Protein AF-S4R9D0-F1 (afdb_monomer_lite)

Foldseek 3Di:
DDDDDDDDDPDPPPPPPPPDDDDDPPLPFQDVVQLVVLLVVLLVVLVVVLVVLVVVLVVLVVVLVPDDDPDCPVVNVVSVVVNVVSVVVSVVSVVLNVVSVVLVVVLVVLVVLLVVLVVLLVVLVVDDDDPVSVVSNVVSVVSNSVSRVVNVVSSVVSLCSQDKDKAFAPDDDDDDDQAAADKDWKWKDWAPDIDIKIWGQHHVSDIDIPDGIDIGRDGPPTDIDMDD

pLDDT: mean 85.35, std 19.82, range [27.84, 98.38]

InterPro domains:
  IPR026136 RIPOR family member 3 [PTHR15829] (6-228)
  IPR031780 FAM65, N-terminal [PF15903] (6-228)

Radius of gyra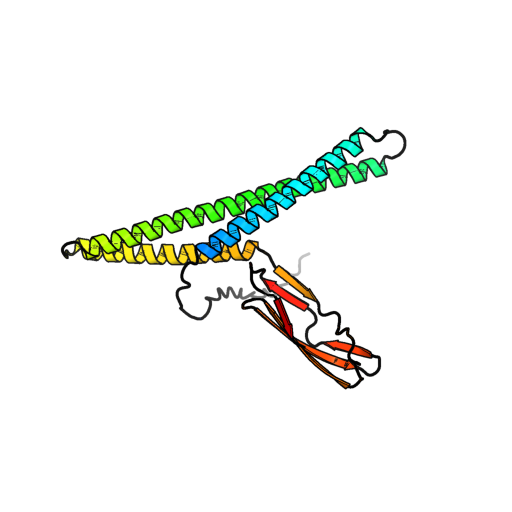tion: 28.64 Å; chains: 1; bounding box: 69×68×85 Å

Secondary structure (DSSP, 8-state):
--------------------PPS----PPP-HHHHHHHHHHHHHHHHHHHHHHHHHHHHHHHHHHHS-TTS-HHHHHHHHHHHHHHHHHHHHHHHHHHHHHHHHHHHHHHHHHHHHHHHHHHHHHHS---HHHHHHHHHHHHHHHHHHHHHHHHHHHHHHTT-EEEEE-----SSSPP-TT-EEEEEEEETTEEEEEEEEE-TTS-EEES--EEEEE--SSPPEEEE-

Sequence (228 aa):
TPVQARRSPTRSVKGSSASGKPPGGALRTPRPQQAEHIYVSLRRGLGQLLKAHHDELESLVAQQKGTKRDSRMAFFYELDKQLRATQRYLRHLEFHISKIEELYESYCIQGRLRDGARKMMAAYQASRSSRLARAALLAVAREHRDYTESLCMLENELEKLLGEFHIQMKGLAGFARLCPGDQYEVVVRYGRQRWKMRGRIDSADEQRWDSTEAVLSALLAEPLYVRV

Structure (mmCIF, N/CA/C/O backbone):
data_AF-S4R9D0-F1
#
_entry.id   AF-S4R9D0-F1
#
loop_
_atom_site.group_PDB
_atom_site.id
_atom_site.type_symbol
_atom_site.label_atom_id
_atom_site.label_alt_id
_atom_site.label_comp_id
_atom_site.label_asym_id
_atom_site.label_entity_id
_atom_site.label_seq_id
_atom_site.pdbx_PDB_ins_code
_atom_site.Cartn_x
_atom_site.Cartn_y
_atom_site.Cartn_z
_atom_site.occupancy
_atom_site.B_iso_or_equiv
_atom_site.auth_seq_id
_atom_site.auth_comp_id
_atom_site.auth_asym_id
_atom_site.auth_atom_id
_atom_site.pdbx_PDB_model_num
ATOM 1 N N . THR A 1 1 ? 22.016 -51.225 35.625 1.00 31.78 1 THR A N 1
ATOM 2 C CA . THR A 1 1 ? 22.833 -50.498 34.626 1.00 31.78 1 THR A CA 1
ATOM 3 C C . THR A 1 1 ? 23.207 -51.460 33.513 1.00 31.78 1 THR A C 1
ATOM 5 O O . THR A 1 1 ? 23.587 -52.568 33.864 1.00 31.78 1 THR A O 1
ATOM 8 N N . PRO A 1 2 ? 23.166 -51.103 32.214 1.00 39.84 2 PRO A N 1
ATOM 9 C CA . PRO A 1 2 ? 22.511 -49.968 31.545 1.00 39.84 2 PRO A CA 1
ATOM 10 C C . PRO A 1 2 ? 21.573 -50.423 30.379 1.00 39.84 2 PRO A C 1
ATOM 12 O O . PRO A 1 2 ? 21.735 -51.494 29.814 1.00 39.84 2 PRO A O 1
ATOM 15 N N . VAL A 1 3 ? 20.416 -49.781 30.183 1.00 32.19 3 VAL A N 1
ATOM 16 C CA . VAL A 1 3 ? 20.103 -48.664 29.251 1.00 32.19 3 VAL A CA 1
ATOM 17 C C . VAL A 1 3 ? 19.430 -49.133 27.953 1.00 32.19 3 VAL A C 1
ATOM 19 O O . VAL A 1 3 ? 20.022 -49.752 27.076 1.00 32.19 3 VAL A O 1
ATOM 22 N N . GLN A 1 4 ? 18.154 -48.756 27.857 1.00 33.72 4 GLN A N 1
ATOM 23 C CA . GLN A 1 4 ? 17.328 -48.729 26.657 1.00 33.72 4 GLN A CA 1
ATOM 24 C C . GLN A 1 4 ? 17.952 -47.830 25.578 1.00 33.72 4 GLN A C 1
ATOM 26 O O . GLN A 1 4 ? 18.248 -46.667 25.840 1.00 33.72 4 GLN A O 1
ATOM 31 N N . ALA A 1 5 ? 18.027 -48.317 24.338 1.00 33.75 5 ALA A N 1
ATOM 32 C CA . ALA A 1 5 ? 18.175 -47.473 23.155 1.00 33.75 5 ALA A CA 1
ATOM 33 C C . ALA A 1 5 ? 16.853 -47.475 22.376 1.00 33.75 5 ALA A C 1
ATOM 35 O O . ALA A 1 5 ? 16.586 -48.318 21.522 1.00 33.75 5 ALA A O 1
ATOM 36 N N . ARG A 1 6 ? 15.993 -46.520 22.727 1.00 31.25 6 ARG A N 1
ATOM 37 C CA . ARG A 1 6 ? 14.722 -46.225 22.066 1.00 31.25 6 ARG A CA 1
ATOM 38 C C . ARG A 1 6 ? 15.032 -45.568 20.713 1.00 31.25 6 ARG A C 1
ATOM 40 O O . ARG A 1 6 ? 15.357 -44.387 20.668 1.00 31.25 6 ARG A O 1
ATOM 47 N N . ARG A 1 7 ? 14.976 -46.321 19.609 1.00 34.16 7 ARG A N 1
ATOM 48 C CA . ARG A 1 7 ? 15.043 -45.752 18.250 1.00 34.16 7 ARG A CA 1
ATOM 49 C C . ARG A 1 7 ? 13.678 -45.167 17.887 1.00 34.16 7 ARG A C 1
ATOM 51 O O . ARG A 1 7 ? 12.736 -45.894 17.594 1.00 34.16 7 ARG A O 1
ATOM 58 N N . SER A 1 8 ? 13.575 -43.847 17.951 1.00 33.38 8 SER A N 1
ATOM 59 C CA . SER A 1 8 ? 12.476 -43.059 17.395 1.00 3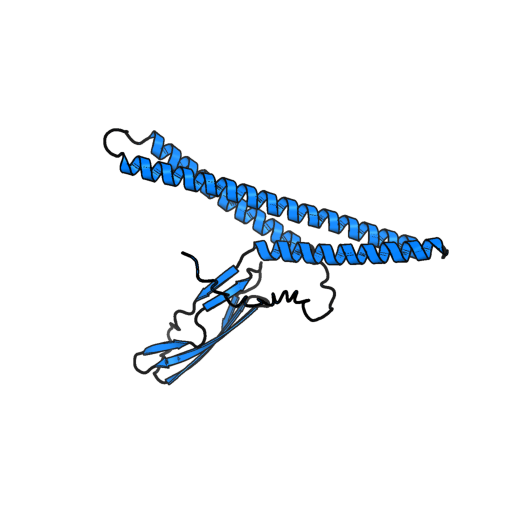3.38 8 SER A CA 1
ATOM 60 C C . SER A 1 8 ? 12.504 -43.116 15.858 1.00 33.38 8 SER A C 1
ATOM 62 O O . SER A 1 8 ? 13.581 -42.997 15.271 1.00 33.38 8 SER A O 1
ATOM 64 N N . PRO A 1 9 ? 11.353 -43.265 15.177 1.00 34.03 9 PRO A N 1
ATOM 65 C CA . PRO A 1 9 ? 11.296 -43.150 13.728 1.00 34.03 9 PRO A CA 1
ATOM 66 C C . PRO A 1 9 ? 11.384 -41.669 13.343 1.00 34.03 9 PRO A C 1
ATOM 68 O O . PRO A 1 9 ? 10.500 -40.866 13.648 1.00 34.03 9 PRO A O 1
ATOM 71 N N . THR A 1 10 ? 12.471 -41.294 12.677 1.00 33.78 10 THR A N 1
ATOM 72 C CA . THR A 1 10 ? 12.635 -39.996 12.024 1.00 33.78 10 THR A CA 1
ATOM 73 C C . THR A 1 10 ? 11.626 -39.878 10.884 1.00 33.78 10 THR A C 1
ATOM 75 O O . THR A 1 10 ? 11.794 -40.419 9.795 1.00 33.78 10 THR A O 1
ATOM 78 N N . ARG A 1 11 ? 10.538 -39.160 11.161 1.00 32.50 11 ARG A N 1
ATOM 79 C CA . ARG A 1 11 ? 9.552 -38.699 10.184 1.00 32.50 11 ARG A CA 1
ATOM 80 C C . ARG A 1 11 ? 10.254 -37.763 9.198 1.00 32.50 11 ARG A C 1
ATOM 82 O O . ARG A 1 11 ? 10.594 -36.634 9.541 1.00 32.50 11 ARG A O 1
ATOM 89 N N . SER A 1 12 ? 10.483 -38.242 7.979 1.00 30.67 12 SER A N 1
ATOM 90 C CA . SER A 1 12 ? 10.948 -37.437 6.854 1.00 30.67 12 SER A CA 1
ATOM 91 C C . SER A 1 12 ? 9.878 -36.401 6.502 1.00 30.67 12 SER A C 1
ATOM 93 O O . SER A 1 12 ? 8.900 -36.669 5.807 1.00 30.67 12 SER A O 1
ATOM 95 N N . VAL A 1 13 ? 10.044 -35.189 7.027 1.00 32.94 13 VAL A N 1
ATOM 96 C CA . VAL A 1 13 ? 9.279 -34.018 6.600 1.00 32.94 13 VAL A CA 1
ATOM 97 C C . VAL A 1 13 ? 9.792 -33.648 5.211 1.00 32.94 13 VAL A C 1
ATOM 99 O O . VAL A 1 13 ? 10.812 -32.979 5.068 1.00 32.94 13 VAL A O 1
ATOM 102 N N . LYS A 1 14 ? 9.110 -34.129 4.166 1.00 32.84 14 LYS A N 1
ATOM 103 C CA . LYS A 1 14 ? 9.252 -33.569 2.820 1.00 32.84 14 LYS A CA 1
ATOM 104 C C . LYS A 1 14 ? 8.755 -32.126 2.883 1.00 32.84 14 LYS A C 1
ATOM 106 O O . LYS A 1 14 ? 7.552 -31.883 2.895 1.00 32.84 14 LYS A O 1
ATOM 111 N N . GLY A 1 15 ? 9.695 -31.189 2.970 1.00 27.84 15 GLY A N 1
ATOM 112 C CA . GLY A 1 15 ? 9.443 -29.773 2.765 1.00 27.84 15 GLY A CA 1
ATOM 113 C C . GLY A 1 15 ? 8.951 -29.564 1.340 1.00 27.84 15 GLY A C 1
ATOM 114 O O . GLY A 1 15 ? 9.719 -29.644 0.387 1.00 27.84 15 GLY A O 1
ATOM 115 N N . SER A 1 16 ? 7.654 -29.338 1.189 1.00 29.27 16 SER A N 1
ATOM 116 C CA . SER A 1 16 ? 7.057 -28.850 -0.044 1.00 29.27 16 SER A CA 1
ATOM 117 C C . SER A 1 16 ? 7.337 -27.352 -0.158 1.00 29.27 16 SER A C 1
ATOM 119 O O . SER A 1 16 ? 6.494 -26.520 0.168 1.00 29.27 16 SER A O 1
ATOM 121 N N . SER A 1 17 ? 8.542 -27.006 -0.611 1.00 33.50 17 SER A N 1
ATOM 122 C CA . SER A 1 17 ? 8.850 -25.695 -1.181 1.00 33.50 17 SER A CA 1
ATOM 123 C C . SER A 1 17 ? 8.196 -25.590 -2.561 1.00 33.50 17 SER A C 1
ATOM 125 O O . SER A 1 17 ? 8.838 -25.711 -3.600 1.00 33.50 17 SER A O 1
ATOM 127 N N . ALA A 1 18 ? 6.880 -25.387 -2.578 1.00 30.47 18 ALA A N 1
ATOM 128 C CA . ALA A 1 18 ? 6.176 -24.988 -3.785 1.00 30.47 18 ALA A CA 1
ATOM 129 C C . ALA A 1 18 ? 6.311 -23.467 -3.938 1.00 30.47 18 ALA A C 1
ATOM 131 O O . ALA A 1 18 ? 5.441 -22.698 -3.535 1.00 30.47 18 ALA A O 1
ATOM 132 N N . SER A 1 19 ? 7.428 -23.029 -4.520 1.00 37.75 19 SER A N 1
ATOM 133 C CA . SER A 1 19 ? 7.527 -21.729 -5.178 1.00 37.75 19 SER A CA 1
ATOM 134 C C . SER A 1 19 ? 6.591 -21.741 -6.390 1.00 37.75 19 SER A C 1
ATOM 136 O O . SER A 1 19 ? 6.972 -22.048 -7.519 1.00 37.75 19 SER A O 1
ATOM 138 N N . GLY A 1 20 ? 5.314 -21.465 -6.130 1.00 30.78 20 GLY A N 1
ATOM 139 C CA . GLY A 1 20 ? 4.298 -21.303 -7.156 1.00 30.78 20 GLY A CA 1
ATOM 140 C C . GLY A 1 20 ? 4.618 -20.084 -8.011 1.00 30.78 20 GLY A C 1
ATOM 141 O O . GLY A 1 20 ? 4.286 -18.959 -7.649 1.00 30.78 20 GLY A O 1
ATOM 142 N N . LYS A 1 21 ? 5.257 -20.310 -9.162 1.00 35.94 21 LYS A N 1
ATOM 143 C CA . LYS A 1 21 ? 5.195 -19.385 -10.298 1.00 35.94 21 LYS A CA 1
ATOM 144 C C . LYS A 1 21 ? 3.714 -19.088 -10.583 1.00 35.94 21 LYS A C 1
ATOM 146 O O . LYS A 1 21 ? 2.957 -20.046 -10.762 1.00 35.94 21 LYS A O 1
ATOM 151 N N . PRO A 1 22 ? 3.280 -17.818 -10.648 1.00 38.38 22 PRO A N 1
ATOM 152 C CA . PRO A 1 22 ? 1.917 -17.515 -11.051 1.00 38.38 22 PRO A CA 1
ATOM 153 C C . PRO A 1 22 ? 1.689 -17.968 -12.507 1.00 38.38 22 PRO A C 1
ATOM 155 O O . PRO A 1 22 ? 2.591 -17.834 -13.342 1.00 38.38 22 PRO A O 1
ATOM 158 N N . PRO A 1 23 ? 0.510 -18.529 -12.826 1.00 37.84 23 PRO A N 1
ATOM 159 C CA . PRO A 1 23 ? 0.189 -18.982 -14.168 1.00 37.84 23 PRO A CA 1
ATOM 160 C C . PRO A 1 23 ? -0.145 -17.773 -15.052 1.00 37.84 23 PRO A C 1
ATOM 162 O O . PRO A 1 23 ? -0.928 -16.910 -14.663 1.00 37.84 23 PRO A O 1
ATOM 165 N N . GLY A 1 24 ? 0.415 -17.737 -16.262 1.00 34.34 24 GLY A N 1
ATOM 166 C CA . GLY A 1 24 ? 0.003 -16.808 -17.318 1.00 34.34 24 GLY A CA 1
ATOM 167 C C . GLY A 1 24 ? 1.002 -15.686 -17.587 1.00 34.34 24 GLY A C 1
ATOM 168 O O . GLY A 1 24 ? 0.947 -14.620 -16.983 1.00 34.34 24 GLY A O 1
ATOM 169 N N . GLY A 1 25 ? 1.889 -15.924 -18.556 1.00 35.53 25 GLY A N 1
ATOM 170 C CA . GLY A 1 25 ? 2.809 -14.942 -19.125 1.00 35.53 25 GLY A CA 1
ATOM 171 C C . GLY A 1 25 ? 2.102 -13.872 -19.957 1.00 35.53 25 GLY A C 1
ATOM 172 O O . GLY A 1 25 ? 2.273 -13.812 -21.169 1.00 35.53 25 GLY A O 1
ATOM 173 N N . ALA A 1 26 ? 1.348 -13.000 -19.298 1.00 40.56 26 ALA A N 1
ATOM 174 C CA . ALA A 1 26 ? 1.292 -11.610 -19.713 1.00 40.56 26 ALA A CA 1
ATOM 175 C C . ALA A 1 26 ? 2.343 -10.892 -18.868 1.00 40.56 26 ALA A C 1
ATOM 177 O O . ALA A 1 26 ? 2.231 -10.875 -17.642 1.00 40.56 26 ALA A O 1
ATOM 178 N N . LEU A 1 27 ? 3.383 -10.342 -19.501 1.00 49.97 27 LEU A N 1
ATOM 179 C CA . LEU A 1 27 ? 4.255 -9.370 -18.844 1.00 49.97 27 LEU A CA 1
ATOM 180 C C . LEU A 1 27 ? 3.327 -8.312 -18.239 1.00 49.97 27 LEU A C 1
ATOM 182 O O . LEU A 1 27 ? 2.716 -7.548 -18.990 1.00 49.97 27 LEU A O 1
ATOM 186 N N . ARG A 1 28 ? 3.145 -8.308 -16.908 1.00 65.06 28 ARG A N 1
ATOM 187 C CA . ARG A 1 28 ? 2.460 -7.194 -16.248 1.00 65.06 28 ARG A CA 1
ATOM 188 C C . ARG A 1 28 ? 3.226 -5.958 -16.696 1.00 65.06 28 ARG A C 1
ATOM 190 O O . ARG A 1 28 ? 4.443 -5.890 -16.577 1.00 65.06 28 ARG A O 1
ATOM 197 N N . THR A 1 29 ? 2.534 -5.032 -17.332 1.00 83.38 29 THR A N 1
ATOM 198 C CA . THR A 1 29 ? 3.131 -3.757 -17.695 1.00 83.38 29 THR A CA 1
ATOM 199 C C . THR A 1 29 ? 3.185 -2.912 -16.428 1.00 83.38 29 THR A C 1
ATOM 201 O O . THR A 1 29 ? 2.141 -2.805 -15.777 1.00 83.38 29 THR A O 1
ATOM 204 N N . PRO A 1 30 ? 4.338 -2.312 -16.081 1.00 88.50 30 PRO A N 1
ATOM 205 C CA . PRO A 1 30 ? 4.424 -1.385 -14.959 1.00 88.50 30 PRO A CA 1
ATOM 206 C C . PRO A 1 30 ? 3.352 -0.294 -15.060 1.00 88.50 30 PRO A C 1
ATOM 208 O O . PRO A 1 30 ? 3.128 0.255 -16.145 1.00 88.50 30 PRO A O 1
ATOM 211 N N . ARG A 1 31 ? 2.689 0.003 -13.941 1.00 90.81 31 ARG A N 1
ATOM 212 C CA . ARG A 1 31 ? 1.608 0.991 -13.796 1.00 90.81 31 ARG A CA 1
ATOM 213 C C . ARG A 1 31 ? 2.078 2.152 -12.905 1.00 90.81 31 ARG A C 1
ATOM 215 O O . ARG A 1 31 ? 1.644 2.251 -11.756 1.00 90.81 31 ARG A O 1
ATOM 222 N N . PRO A 1 32 ? 2.905 3.079 -13.427 1.00 92.44 32 PRO A N 1
ATOM 223 C CA . PRO A 1 32 ? 3.521 4.139 -12.623 1.00 92.44 32 PRO A CA 1
ATOM 224 C C . PRO A 1 32 ? 2.513 5.065 -11.948 1.00 92.44 32 PRO A C 1
ATOM 226 O O . PRO A 1 32 ? 2.667 5.369 -10.772 1.00 92.44 32 PRO A O 1
ATOM 229 N N . GLN A 1 33 ? 1.435 5.434 -12.643 1.00 92.25 33 GLN A N 1
ATOM 230 C CA . GLN A 1 33 ? 0.376 6.270 -12.066 1.00 92.25 33 GLN A CA 1
ATOM 231 C C . GLN A 1 33 ? -0.296 5.598 -10.864 1.00 92.25 33 GLN A C 1
ATOM 233 O O . GLN A 1 33 ? -0.624 6.250 -9.877 1.00 92.25 33 GLN A O 1
ATOM 238 N N . GLN A 1 34 ? -0.490 4.279 -10.930 1.00 91.12 34 GLN A N 1
ATOM 239 C CA . GLN A 1 34 ? -1.077 3.541 -9.821 1.00 91.12 34 GLN A CA 1
ATOM 240 C C . GLN A 1 34 ? -0.086 3.419 -8.658 1.00 91.12 34 GLN A C 1
ATOM 242 O O . GLN A 1 34 ? -0.485 3.610 -7.514 1.00 91.12 34 GLN A O 1
ATOM 247 N N . ALA A 1 35 ? 1.192 3.145 -8.939 1.00 93.88 35 ALA A N 1
ATOM 248 C CA . ALA A 1 35 ? 2.245 3.082 -7.926 1.00 93.88 35 ALA A CA 1
ATOM 249 C C . ALA A 1 35 ? 2.376 4.407 -7.156 1.00 93.88 35 ALA A C 1
ATOM 251 O O . ALA A 1 35 ? 2.408 4.412 -5.926 1.00 93.88 35 ALA A O 1
ATOM 252 N N . GLU A 1 36 ? 2.374 5.529 -7.878 1.00 95.69 36 GLU A N 1
ATOM 253 C CA . GLU A 1 36 ? 2.386 6.876 -7.307 1.00 95.69 36 GLU A CA 1
ATOM 254 C C . GLU A 1 36 ? 1.144 7.131 -6.448 1.00 95.69 36 GLU A C 1
ATOM 256 O O . GLU A 1 36 ? 1.258 7.566 -5.303 1.00 95.69 36 GLU A O 1
ATOM 261 N N . HIS A 1 37 ? -0.046 6.800 -6.957 1.00 94.69 37 HIS A N 1
ATOM 262 C CA . HIS A 1 37 ? -1.286 6.979 -6.207 1.00 94.69 37 HIS A CA 1
ATOM 263 C C . HIS A 1 37 ? -1.299 6.174 -4.896 1.00 94.69 37 HIS A C 1
ATOM 265 O O . HIS A 1 37 ? -1.754 6.676 -3.863 1.00 94.69 37 HIS A O 1
ATOM 271 N N . ILE A 1 38 ? -0.756 4.952 -4.921 1.00 95.25 38 ILE A N 1
ATOM 272 C CA . ILE A 1 38 ? -0.579 4.106 -3.735 1.00 95.25 38 ILE A CA 1
ATOM 273 C C . ILE A 1 38 ? 0.385 4.745 -2.748 1.00 95.25 38 ILE A C 1
ATOM 275 O O . ILE A 1 38 ? 0.020 4.939 -1.588 1.00 95.25 38 ILE A O 1
ATOM 279 N N . TYR A 1 39 ? 1.574 5.126 -3.208 1.00 97.25 39 TYR A N 1
ATOM 280 C CA . TYR A 1 39 ? 2.583 5.773 -2.376 1.00 97.25 39 TYR A CA 1
ATOM 281 C C . TYR A 1 39 ? 2.045 7.037 -1.694 1.00 97.25 39 TYR A C 1
ATOM 283 O O . TYR A 1 39 ? 2.133 7.168 -0.472 1.00 97.25 39 TYR A O 1
ATOM 291 N N . VAL A 1 40 ? 1.428 7.944 -2.457 1.00 96.88 40 VAL A N 1
ATOM 292 C CA . VAL A 1 40 ? 0.880 9.202 -1.929 1.00 96.88 40 VAL A CA 1
ATOM 293 C C . VAL A 1 40 ? -0.209 8.932 -0.893 1.00 96.88 40 VAL A C 1
ATOM 295 O O . VAL A 1 40 ? -0.231 9.565 0.165 1.00 96.88 40 VAL A O 1
ATOM 298 N N . SER A 1 41 ? -1.098 7.974 -1.165 1.00 95.94 41 SER A N 1
ATOM 299 C CA . SER A 1 41 ? -2.185 7.623 -0.248 1.00 95.94 41 SER A CA 1
ATOM 300 C C . SER A 1 41 ? -1.666 7.012 1.051 1.00 95.94 41 SER A C 1
ATOM 302 O O . SER A 1 41 ? -2.102 7.428 2.126 1.00 95.94 41 SER A O 1
ATOM 304 N N . LEU A 1 42 ? -0.708 6.083 0.962 1.00 95.94 42 LEU A N 1
ATOM 305 C CA . LEU A 1 42 ? -0.053 5.464 2.114 1.00 95.94 42 LEU A CA 1
ATOM 306 C C . LEU A 1 42 ? 0.678 6.503 2.965 1.00 95.94 42 LEU A C 1
ATOM 308 O O . LEU A 1 42 ? 0.438 6.590 4.169 1.00 95.94 42 LEU A O 1
ATOM 312 N N . ARG A 1 43 ? 1.517 7.337 2.341 1.00 97.31 43 ARG A N 1
ATOM 313 C CA . ARG A 1 43 ? 2.281 8.382 3.032 1.00 97.31 43 ARG A CA 1
ATOM 314 C C . ARG A 1 43 ? 1.361 9.363 3.750 1.00 97.31 43 ARG A C 1
ATOM 316 O O . ARG A 1 43 ? 1.591 9.690 4.911 1.00 97.31 43 ARG A O 1
ATOM 323 N N . ARG A 1 44 ? 0.294 9.803 3.078 1.00 96.75 44 ARG A N 1
ATOM 324 C CA . ARG A 1 44 ? -0.699 10.704 3.670 1.00 96.75 44 ARG A CA 1
ATOM 325 C C . ARG A 1 44 ? -1.415 10.052 4.851 1.00 96.75 44 ARG A C 1
ATOM 327 O O . ARG A 1 44 ? -1.504 10.674 5.905 1.00 96.75 44 ARG A O 1
ATOM 334 N N . GLY A 1 45 ? -1.923 8.831 4.681 1.00 95.38 45 GLY A N 1
ATOM 335 C CA . GLY A 1 45 ? -2.671 8.124 5.723 1.00 95.38 45 GLY A CA 1
ATOM 336 C C . GLY A 1 45 ? -1.819 7.842 6.959 1.00 95.38 45 GLY A C 1
ATOM 337 O O . GLY A 1 45 ? -2.224 8.159 8.075 1.00 95.38 45 GLY A O 1
ATOM 338 N N . LEU A 1 46 ? -0.599 7.335 6.764 1.00 96.38 46 LEU A N 1
ATOM 339 C CA . LEU A 1 46 ? 0.341 7.100 7.859 1.00 96.38 46 LEU A CA 1
ATOM 340 C C . LEU A 1 46 ? 0.790 8.402 8.522 1.00 96.38 46 LEU A C 1
ATOM 342 O O . LEU A 1 46 ? 0.893 8.442 9.741 1.00 96.38 46 LEU A O 1
ATOM 346 N N . GLY A 1 47 ? 0.997 9.478 7.757 1.00 97.75 47 GLY A N 1
ATOM 347 C CA . GLY A 1 47 ? 1.324 10.791 8.313 1.00 97.75 47 GLY A CA 1
ATOM 348 C C . GLY A 1 47 ? 0.200 11.367 9.181 1.00 97.75 47 GLY A C 1
ATOM 349 O O . GLY A 1 47 ? 0.461 11.910 10.252 1.00 97.75 47 GLY A O 1
ATOM 350 N N . GLN A 1 48 ? -1.059 11.204 8.764 1.00 97.38 48 GLN A N 1
ATOM 351 C CA . GLN A 1 48 ? -2.221 11.595 9.569 1.00 97.38 48 GLN A CA 1
ATOM 352 C C . GLN A 1 48 ? -2.31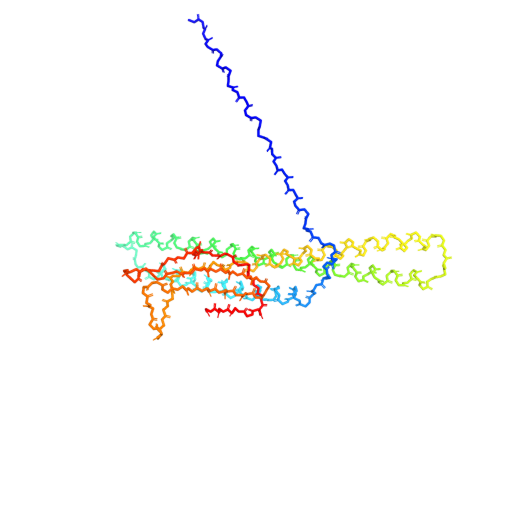9 10.774 10.857 1.00 97.38 48 GLN A C 1
ATOM 354 O O . GLN A 1 48 ? -2.536 11.341 11.926 1.00 97.38 48 GLN A O 1
ATOM 359 N N . LEU A 1 49 ? -2.107 9.460 10.766 1.00 96.50 49 LEU A N 1
ATOM 360 C CA . LEU A 1 49 ? -2.117 8.567 11.921 1.00 96.50 49 LEU A CA 1
ATOM 361 C C . LEU A 1 49 ? -0.973 8.885 12.899 1.00 96.50 49 LEU A C 1
ATOM 363 O O . LEU A 1 49 ? -1.194 8.960 14.105 1.00 96.50 49 LEU A O 1
ATOM 367 N N . LEU A 1 50 ? 0.234 9.137 12.384 1.00 97.81 50 LEU A N 1
ATOM 368 C CA . LEU A 1 50 ? 1.397 9.541 13.175 1.00 97.81 50 LEU A CA 1
ATOM 369 C C . LEU A 1 50 ? 1.132 10.849 13.926 1.00 97.81 50 LEU A C 1
ATOM 371 O O . LEU A 1 50 ? 1.474 10.951 15.104 1.00 97.81 50 LEU A O 1
ATOM 375 N N . LYS A 1 51 ? 0.515 11.832 13.259 1.00 97.38 51 LYS A N 1
ATOM 376 C CA . LYS A 1 51 ? 0.135 13.102 13.881 1.00 97.38 51 LYS A CA 1
ATOM 377 C C . LYS A 1 51 ? -0.893 12.894 14.994 1.00 97.38 51 LYS A C 1
ATOM 379 O O . LYS A 1 51 ? -0.678 13.374 16.098 1.00 97.38 51 LYS A O 1
ATOM 384 N N . ALA A 1 52 ? -1.952 12.128 14.737 1.00 97.25 52 ALA A N 1
ATOM 385 C CA . ALA A 1 52 ? -2.983 11.855 15.739 1.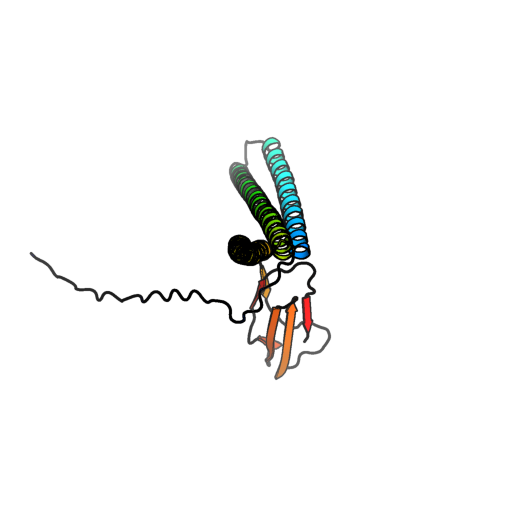00 97.25 52 ALA A CA 1
ATOM 386 C C . ALA A 1 52 ? -2.405 11.206 17.012 1.00 97.25 52 ALA A C 1
ATOM 388 O O . ALA A 1 52 ? -2.764 11.596 18.120 1.00 97.25 52 ALA A O 1
ATOM 389 N N . HIS A 1 53 ? -1.465 10.266 16.867 1.00 97.19 53 HIS A N 1
ATOM 390 C CA . HIS A 1 53 ? -0.800 9.650 18.019 1.00 97.19 53 HIS A CA 1
ATOM 391 C C . HIS A 1 53 ? 0.243 10.551 18.697 1.00 97.19 53 HIS A C 1
ATOM 393 O O . HIS A 1 53 ? 0.512 10.365 19.883 1.00 97.19 53 HIS A O 1
ATOM 399 N N . HIS A 1 54 ? 0.827 11.526 17.990 1.00 97.25 54 HIS A N 1
ATOM 400 C CA . HIS A 1 54 ? 1.628 12.574 18.631 1.00 97.25 54 HIS A CA 1
ATOM 401 C C . HIS A 1 54 ? 0.747 13.457 19.517 1.00 97.25 54 HIS A C 1
ATOM 403 O O . HIS A 1 54 ? 1.077 13.652 20.684 1.00 97.25 54 HIS A O 1
ATOM 409 N N . ASP A 1 55 ? -0.397 13.909 18.999 1.00 96.94 55 ASP A N 1
ATOM 410 C CA . ASP A 1 55 ? -1.351 14.731 19.751 1.00 96.94 55 ASP A CA 1
ATOM 411 C C . ASP A 1 55 ? -1.880 13.968 20.992 1.00 96.94 55 ASP A C 1
ATOM 413 O O . ASP A 1 55 ? -1.971 14.518 22.093 1.00 96.94 55 ASP A O 1
ATOM 417 N N . GLU A 1 56 ? -2.160 12.665 20.851 1.00 95.44 56 GLU A N 1
ATOM 418 C CA . GLU A 1 56 ? -2.516 11.778 21.969 1.00 95.44 56 GLU A CA 1
ATOM 419 C C . GLU A 1 56 ? -1.385 11.681 23.004 1.00 95.44 56 GLU A C 1
ATOM 421 O O . GLU A 1 56 ? -1.627 11.804 24.208 1.00 95.44 56 GLU A O 1
ATOM 426 N N . LEU A 1 57 ? -0.139 11.499 22.556 1.00 96.25 57 LEU A N 1
ATOM 427 C CA . LEU A 1 57 ? 1.018 11.434 23.444 1.00 96.25 57 LEU A CA 1
ATOM 428 C C . LEU A 1 57 ? 1.182 12.733 24.245 1.00 96.25 57 LEU A C 1
ATOM 430 O O . LEU A 1 57 ? 1.407 12.679 25.455 1.00 96.25 57 LEU A O 1
ATOM 434 N N . GLU A 1 58 ? 1.048 13.890 23.598 1.00 96.06 58 GLU A N 1
ATOM 435 C CA . GLU A 1 58 ? 1.110 15.195 24.263 1.00 96.06 58 GLU A CA 1
ATOM 436 C C . GLU A 1 58 ? 0.018 15.340 25.330 1.00 96.06 58 GLU A C 1
ATOM 438 O O . GLU A 1 58 ? 0.302 15.792 26.445 1.00 96.06 58 GLU A O 1
ATOM 443 N N . SER A 1 59 ? -1.201 14.878 25.034 1.00 94.69 59 SER A N 1
ATOM 444 C CA . SER A 1 59 ? -2.314 14.855 25.988 1.00 94.69 59 SER A CA 1
ATOM 445 C C . SER A 1 59 ? -2.013 13.984 27.214 1.00 94.69 59 SER A C 1
ATOM 447 O O . SER A 1 59 ? -2.147 14.441 28.354 1.00 94.69 59 SER A O 1
ATOM 449 N N . LEU A 1 60 ? -1.512 12.761 27.003 1.00 93.31 60 LEU A N 1
ATOM 450 C CA . LEU A 1 60 ? -1.139 11.845 28.087 1.00 93.31 60 LEU A CA 1
ATOM 451 C C . LEU A 1 60 ? -0.009 12.424 28.958 1.00 93.31 60 LEU A C 1
ATOM 453 O O . LEU A 1 60 ? -0.052 12.325 30.188 1.00 93.31 60 LEU A O 1
ATOM 457 N N . VAL A 1 61 ? 0.985 13.077 28.345 1.00 92.88 61 VAL A N 1
ATOM 458 C CA . VAL A 1 61 ? 2.079 13.750 29.066 1.00 92.88 61 VAL A CA 1
ATOM 459 C C . VAL A 1 61 ? 1.553 14.935 29.883 1.00 92.88 61 VAL A C 1
ATOM 461 O O . VAL A 1 61 ? 1.970 15.129 31.029 1.00 92.88 61 VAL A O 1
ATOM 464 N N . ALA A 1 62 ? 0.628 15.728 29.337 1.00 91.81 62 ALA A N 1
ATOM 465 C CA . ALA A 1 62 ? -0.001 16.829 30.063 1.00 91.81 62 ALA A CA 1
ATOM 466 C C . ALA A 1 62 ? -0.809 16.322 31.272 1.00 91.81 62 ALA A C 1
ATOM 468 O O . ALA A 1 62 ? -0.676 16.856 32.378 1.00 91.81 62 ALA A O 1
ATOM 469 N N . GLN A 1 63 ? -1.569 15.237 31.099 1.00 88.44 63 GLN A N 1
ATOM 470 C CA . GLN A 1 63 ? -2.318 14.575 32.170 1.00 88.44 63 GLN A CA 1
ATOM 471 C C . GLN A 1 63 ? -1.397 14.048 33.281 1.00 88.44 63 GLN A C 1
ATOM 473 O O . GLN A 1 63 ? -1.716 14.172 34.470 1.00 88.44 63 GLN A O 1
ATOM 478 N N . GLN A 1 64 ? -0.227 13.516 32.916 1.00 86.12 64 GLN A N 1
ATOM 479 C CA . GLN A 1 64 ? 0.774 13.052 33.876 1.00 86.12 64 GLN A CA 1
ATOM 480 C C . GLN A 1 64 ? 1.323 14.204 34.728 1.00 86.12 64 GLN A C 1
ATOM 482 O O . GLN A 1 64 ? 1.486 14.043 35.937 1.00 86.12 64 GLN A O 1
ATOM 487 N N . LYS A 1 65 ? 1.564 15.374 34.120 1.00 85.94 65 LYS A N 1
ATOM 488 C CA . LYS A 1 65 ? 2.051 16.578 34.817 1.00 85.94 65 LYS A CA 1
ATOM 489 C C . LYS A 1 65 ? 0.987 17.227 35.711 1.00 85.94 65 LYS A C 1
ATOM 491 O O . LYS A 1 65 ? 1.332 17.780 36.749 1.00 85.94 65 LYS A O 1
ATOM 496 N N . GLY A 1 66 ? -0.288 17.169 35.317 1.00 81.69 66 GLY A N 1
ATOM 497 C CA . GLY A 1 66 ? -1.398 17.813 36.033 1.00 81.69 66 GLY A CA 1
ATOM 498 C C . GLY A 1 66 ? -1.978 17.018 37.210 1.00 81.69 66 GLY A C 1
ATOM 499 O O . GLY A 1 66 ? -2.721 17.575 38.019 1.00 81.69 66 GLY A O 1
ATOM 500 N N . THR A 1 67 ? -1.663 15.726 37.338 1.00 79.06 67 THR A N 1
ATOM 501 C CA . THR A 1 67 ? -2.243 14.872 38.387 1.00 79.06 67 THR A CA 1
ATOM 502 C C . THR A 1 67 ? -1.404 14.920 39.670 1.00 79.06 67 THR A C 1
ATOM 504 O O . THR A 1 67 ? -0.210 14.626 39.651 1.00 79.06 67 THR A O 1
ATOM 507 N N . LYS A 1 68 ? -2.022 15.244 40.817 1.00 69.06 68 LYS A N 1
ATOM 508 C CA . LYS A 1 68 ? -1.359 15.178 42.136 1.00 69.06 68 LYS A CA 1
ATOM 509 C C . LYS A 1 68 ? -1.029 13.728 42.514 1.00 69.06 68 LYS A C 1
ATOM 511 O O . LYS A 1 68 ? -1.851 12.828 42.348 1.00 69.06 68 LYS A O 1
ATOM 516 N N . ARG A 1 69 ? 0.184 13.517 43.030 1.00 64.69 69 ARG A N 1
ATOM 517 C CA . ARG A 1 69 ? 0.848 12.207 43.151 1.00 64.69 69 ARG A CA 1
ATOM 518 C C . ARG A 1 69 ? 0.325 11.316 44.293 1.00 64.69 69 ARG A C 1
ATOM 520 O O . ARG A 1 69 ? 0.558 10.112 44.269 1.00 64.69 69 ARG A O 1
ATOM 527 N N . ASP A 1 70 ? -0.439 11.872 45.232 1.00 60.69 70 ASP A N 1
ATOM 528 C CA . ASP A 1 70 ? -0.511 11.317 46.593 1.00 60.69 70 ASP A CA 1
ATOM 529 C C . ASP A 1 70 ? -1.615 10.280 46.878 1.00 60.69 70 ASP A C 1
ATOM 531 O O . ASP A 1 70 ? -1.715 9.802 48.002 1.00 60.69 70 ASP A O 1
ATOM 535 N N . SER A 1 71 ? -2.429 9.856 45.903 1.00 57.16 71 SER A N 1
ATOM 536 C CA . SER A 1 71 ? -3.461 8.827 46.177 1.00 57.16 71 SER A CA 1
ATOM 537 C C . SER A 1 71 ? -3.842 7.907 45.013 1.00 57.16 71 SER A C 1
ATOM 539 O O . SER A 1 71 ? -4.810 7.155 45.111 1.00 57.16 71 SER A O 1
ATOM 541 N N . ARG A 1 72 ? -3.095 7.916 43.898 1.00 76.19 72 ARG A N 1
ATOM 542 C CA . ARG A 1 72 ? -3.482 7.181 42.675 1.00 76.19 72 ARG A CA 1
ATOM 543 C C . ARG A 1 72 ? -2.333 6.424 41.998 1.00 76.19 72 ARG A C 1
ATOM 545 O O . ARG A 1 72 ? -2.150 6.523 40.789 1.00 76.19 72 ARG A O 1
ATOM 552 N N . MET A 1 73 ? -1.554 5.641 42.747 1.00 81.81 73 MET A N 1
ATOM 553 C CA . MET A 1 73 ? -0.429 4.868 42.181 1.00 81.81 73 MET A CA 1
ATOM 554 C C . MET A 1 73 ? -0.830 3.973 40.994 1.00 81.81 73 MET A C 1
ATOM 556 O O . MET A 1 73 ? -0.148 3.981 39.972 1.00 81.81 73 MET A O 1
ATOM 560 N N . ALA A 1 74 ? -1.966 3.273 41.083 1.00 85.62 74 ALA A N 1
ATOM 561 C CA . ALA A 1 74 ? -2.471 2.433 39.992 1.00 85.62 74 ALA A CA 1
ATOM 562 C C . ALA A 1 74 ? -2.805 3.235 38.716 1.00 85.62 74 ALA A C 1
ATOM 564 O O . ALA A 1 74 ? -2.539 2.778 37.609 1.00 85.62 74 ALA A O 1
ATOM 565 N N . PHE A 1 75 ? -3.325 4.457 38.866 1.00 86.50 75 PHE A N 1
ATOM 566 C CA . PHE A 1 75 ? -3.598 5.360 37.744 1.00 86.50 75 PHE A CA 1
ATOM 567 C C . PHE A 1 75 ? -2.309 5.814 37.057 1.00 86.50 75 PHE A C 1
ATOM 569 O O . PHE A 1 75 ? -2.233 5.788 35.835 1.00 86.50 75 PHE A O 1
ATOM 576 N N . PHE A 1 76 ? -1.283 6.198 37.826 1.00 86.56 76 PHE A N 1
ATOM 577 C CA . PHE A 1 76 ? 0.010 6.575 37.248 1.00 86.56 76 PHE A CA 1
ATOM 578 C C . PHE A 1 76 ? 0.679 5.404 36.534 1.00 86.56 76 PHE A C 1
ATOM 580 O O . PHE A 1 76 ? 1.287 5.614 35.491 1.00 86.56 76 PHE A O 1
ATOM 587 N N . TYR A 1 77 ? 0.545 4.186 37.062 1.00 90.12 77 TYR A N 1
ATOM 588 C CA . TYR A 1 77 ? 1.050 2.986 36.403 1.00 90.12 77 TYR A CA 1
ATOM 589 C C . TYR A 1 77 ? 0.371 2.742 35.048 1.00 90.12 77 TYR A C 1
ATOM 591 O O . TYR A 1 77 ? 1.063 2.522 34.053 1.00 90.12 77 TYR A O 1
ATOM 599 N N . GLU A 1 78 ? -0.963 2.815 34.985 1.00 90.44 78 GLU A N 1
ATOM 600 C CA . GLU A 1 78 ? -1.683 2.612 33.722 1.00 90.44 78 GLU A CA 1
ATOM 601 C C . GLU A 1 78 ? -1.400 3.744 32.724 1.00 90.44 78 GLU A C 1
ATOM 603 O O . GLU A 1 78 ? -1.147 3.475 31.552 1.00 90.44 78 GLU A O 1
ATOM 608 N N . LEU A 1 79 ? -1.330 4.995 33.190 1.00 91.00 79 LEU A N 1
ATOM 609 C CA . LEU A 1 79 ? -0.969 6.144 32.356 1.00 91.00 79 LEU A CA 1
ATOM 610 C C . LEU A 1 79 ? 0.444 6.005 31.767 1.00 91.00 79 LEU A C 1
ATOM 612 O O . LEU A 1 79 ? 0.661 6.231 30.581 1.00 91.00 79 LEU A O 1
ATOM 616 N N . ASP A 1 80 ? 1.414 5.582 32.574 1.00 92.12 80 ASP A N 1
ATOM 617 C CA . ASP A 1 80 ? 2.801 5.357 32.158 1.00 92.12 80 ASP A CA 1
ATOM 618 C C . ASP A 1 80 ? 2.936 4.148 31.206 1.00 92.12 80 ASP A C 1
ATOM 620 O O . ASP A 1 80 ? 3.741 4.141 30.269 1.00 92.12 80 ASP A O 1
ATOM 624 N N . LYS A 1 81 ? 2.097 3.121 31.385 1.00 94.88 81 LYS A N 1
ATOM 625 C CA . LYS A 1 81 ? 1.968 2.003 30.441 1.00 94.88 81 LYS A CA 1
ATOM 626 C C . LYS A 1 81 ? 1.402 2.465 29.096 1.00 94.88 81 LYS A C 1
ATOM 628 O O . LYS A 1 81 ? 1.965 2.080 28.069 1.00 94.88 81 LYS A O 1
ATOM 633 N N . GLN A 1 82 ? 0.355 3.290 29.103 1.00 94.81 82 GLN A N 1
ATOM 634 C CA . GLN A 1 82 ? -0.219 3.889 27.896 1.00 94.81 82 GLN A CA 1
ATOM 635 C C . GLN A 1 82 ? 0.803 4.776 27.179 1.00 94.81 82 GLN A C 1
ATOM 637 O O . GLN A 1 82 ? 1.072 4.540 26.007 1.00 94.81 82 GLN A O 1
ATOM 642 N N . LEU A 1 83 ? 1.480 5.683 27.892 1.00 95.31 83 LEU A N 1
ATOM 643 C CA . LEU A 1 83 ? 2.554 6.525 27.347 1.00 95.31 83 LEU A CA 1
ATOM 644 C C . LEU A 1 83 ? 3.612 5.703 26.608 1.00 95.31 83 LEU A C 1
ATOM 646 O O . LEU A 1 83 ? 3.925 5.973 25.448 1.00 95.31 83 LEU A O 1
ATOM 650 N N . ARG A 1 84 ? 4.135 4.653 27.251 1.00 96.44 84 ARG A N 1
ATOM 651 C CA . ARG A 1 84 ? 5.119 3.767 26.618 1.00 96.44 84 ARG A CA 1
ATOM 652 C C . ARG A 1 84 ? 4.552 3.015 25.418 1.00 96.44 84 ARG A C 1
ATOM 654 O O . ARG A 1 84 ? 5.287 2.768 24.465 1.00 96.44 84 ARG A O 1
ATOM 661 N N . ALA A 1 85 ? 3.292 2.588 25.467 1.00 96.44 85 ALA A N 1
ATOM 662 C CA . ALA A 1 85 ? 2.649 1.921 24.339 1.00 96.44 85 ALA A CA 1
ATOM 663 C C . ALA A 1 85 ? 2.529 2.870 23.136 1.00 96.44 85 ALA A C 1
ATOM 665 O O . ALA A 1 85 ? 2.998 2.516 22.054 1.00 96.44 85 ALA A O 1
ATOM 666 N N . THR A 1 86 ? 2.027 4.089 23.347 1.00 95.56 86 THR A N 1
ATOM 667 C CA . THR A 1 86 ? 1.894 5.122 22.310 1.00 95.56 86 THR A CA 1
ATOM 668 C C . THR A 1 86 ? 3.255 5.517 21.735 1.00 95.56 86 THR A C 1
ATOM 670 O O . THR A 1 86 ? 3.419 5.547 20.520 1.00 95.56 86 THR A O 1
ATOM 673 N N . GLN A 1 87 ? 4.282 5.707 22.572 1.00 96.56 87 GLN A N 1
ATOM 674 C CA . GLN A 1 87 ? 5.647 5.991 22.105 1.00 96.56 87 GLN A CA 1
ATOM 675 C C . GLN A 1 87 ? 6.218 4.877 21.222 1.00 96.56 87 GLN A C 1
ATOM 677 O O . GLN A 1 87 ? 6.803 5.156 20.177 1.00 96.56 87 GLN A O 1
ATOM 682 N N . ARG A 1 88 ? 6.057 3.605 21.617 1.00 97.50 88 ARG A N 1
ATOM 683 C CA . ARG A 1 88 ? 6.504 2.472 20.788 1.00 97.50 88 ARG A CA 1
ATOM 684 C C . ARG A 1 88 ? 5.752 2.424 19.464 1.00 97.50 88 ARG A C 1
ATOM 686 O O . ARG A 1 88 ? 6.363 2.149 18.435 1.00 97.50 88 ARG A O 1
ATOM 693 N N . TYR A 1 89 ? 4.452 2.704 19.489 1.00 96.50 89 TYR A N 1
ATOM 694 C CA . TYR A 1 89 ? 3.638 2.726 18.283 1.00 96.50 89 TYR A CA 1
ATOM 695 C C . TYR A 1 89 ? 4.049 3.855 17.330 1.00 96.50 89 TYR A C 1
ATOM 697 O O . TYR A 1 89 ? 4.191 3.614 16.136 1.00 96.50 89 TYR A O 1
ATOM 705 N N . LEU A 1 90 ? 4.366 5.046 17.847 1.00 97.19 90 LEU A N 1
ATOM 706 C CA . LEU A 1 90 ? 4.931 6.138 17.049 1.00 97.19 90 LEU A CA 1
ATOM 707 C C . LEU A 1 90 ? 6.228 5.726 16.346 1.00 97.19 90 LEU A C 1
ATOM 709 O O . LEU A 1 90 ? 6.341 5.913 15.139 1.00 97.19 90 LEU A O 1
ATOM 713 N N . ARG A 1 91 ? 7.164 5.079 17.056 1.00 97.94 91 ARG A N 1
ATOM 714 C CA . ARG A 1 91 ? 8.398 4.555 16.435 1.00 97.94 91 ARG A CA 1
ATOM 715 C C . ARG A 1 91 ? 8.114 3.546 15.325 1.00 97.94 91 ARG A C 1
ATOM 717 O O . ARG A 1 91 ? 8.812 3.520 14.316 1.00 97.94 91 ARG A O 1
ATOM 724 N N . HIS A 1 92 ? 7.090 2.717 15.502 1.00 96.25 92 HIS A N 1
ATOM 725 C CA . HIS A 1 92 ? 6.669 1.762 14.485 1.00 96.25 92 HIS A CA 1
ATOM 726 C C . HIS A 1 92 ? 6.090 2.456 13.242 1.00 96.25 92 HIS A C 1
ATOM 728 O O . HIS A 1 92 ? 6.437 2.085 12.122 1.00 96.25 92 HIS A O 1
ATOM 734 N N . LEU A 1 93 ? 5.268 3.493 13.430 1.00 96.62 93 LEU A N 1
ATOM 735 C CA . LEU A 1 93 ? 4.730 4.302 12.334 1.00 96.62 93 LEU A CA 1
ATOM 736 C C . LEU A 1 93 ? 5.829 5.053 11.578 1.00 96.62 93 LEU A C 1
ATOM 738 O O . LEU A 1 93 ? 5.829 5.031 10.350 1.00 96.62 93 LEU A O 1
ATOM 742 N N . GLU A 1 94 ? 6.782 5.664 12.287 1.00 97.56 94 GLU A N 1
ATOM 743 C CA . GLU A 1 94 ? 7.954 6.315 11.682 1.00 97.56 94 GLU A CA 1
ATOM 744 C C . GLU A 1 94 ? 8.727 5.328 10.800 1.00 97.56 94 GLU A C 1
ATOM 746 O O . GLU A 1 94 ? 8.984 5.606 9.630 1.00 97.56 94 GLU A O 1
ATOM 751 N N . PHE A 1 95 ? 9.013 4.134 11.326 1.00 97.38 95 PHE A N 1
ATOM 752 C CA . PHE A 1 95 ? 9.686 3.080 10.572 1.00 97.38 95 PHE A CA 1
ATOM 753 C C . PHE A 1 95 ? 8.887 2.638 9.335 1.00 97.38 95 PHE A C 1
ATOM 755 O O . PHE A 1 95 ? 9.458 2.446 8.261 1.00 97.38 95 PHE A O 1
ATOM 762 N N . HIS A 1 96 ? 7.565 2.496 9.454 1.00 96.12 96 HIS A N 1
ATOM 763 C CA . HIS A 1 96 ? 6.701 2.161 8.320 1.00 96.12 96 HIS A CA 1
ATOM 764 C C . HIS A 1 96 ? 6.715 3.237 7.234 1.00 96.12 96 HIS A C 1
ATOM 766 O O . HIS A 1 96 ? 6.787 2.897 6.053 1.00 96.12 96 HIS A O 1
ATOM 772 N N . ILE A 1 97 ? 6.686 4.514 7.619 1.00 97.31 97 ILE A N 1
ATOM 773 C CA . ILE A 1 97 ? 6.785 5.633 6.678 1.00 97.31 97 ILE A CA 1
ATOM 774 C C . ILE A 1 97 ? 8.121 5.573 5.936 1.00 97.31 97 ILE A C 1
ATOM 776 O O . ILE A 1 97 ? 8.114 5.559 4.706 1.00 97.31 97 ILE A O 1
ATOM 780 N N . SER A 1 98 ? 9.242 5.436 6.652 1.00 98.06 98 SER A N 1
ATOM 781 C CA . SER A 1 98 ? 10.567 5.329 6.026 1.00 98.06 98 SER A CA 1
ATOM 782 C C . SER A 1 98 ? 10.664 4.139 5.072 1.00 98.06 98 SER A C 1
ATOM 784 O O . SER A 1 98 ? 11.182 4.276 3.969 1.00 98.06 98 SER A O 1
ATOM 786 N N . LYS A 1 99 ? 10.098 2.984 5.445 1.00 97.06 99 LYS A N 1
ATOM 787 C CA . LYS A 1 99 ? 10.066 1.794 4.584 1.00 97.06 99 LYS A CA 1
ATOM 788 C C . LYS A 1 99 ? 9.304 2.037 3.276 1.00 97.06 99 LYS A C 1
ATOM 790 O O . LYS A 1 99 ? 9.718 1.556 2.224 1.00 97.06 99 LYS A O 1
ATOM 795 N N . ILE A 1 100 ? 8.182 2.756 3.328 1.00 97.50 100 ILE A N 1
ATOM 796 C CA . ILE A 1 100 ? 7.394 3.099 2.134 1.00 97.50 100 ILE A CA 1
ATOM 797 C C . ILE A 1 100 ? 8.139 4.104 1.254 1.00 97.50 100 ILE A C 1
ATOM 799 O O . ILE A 1 100 ? 8.118 3.970 0.030 1.00 97.50 100 ILE A O 1
ATOM 803 N N . GLU A 1 101 ? 8.800 5.090 1.863 1.00 97.88 101 GLU A N 1
ATOM 804 C CA . GLU A 1 101 ? 9.631 6.066 1.153 1.00 97.88 101 GLU A CA 1
ATOM 805 C C . GLU A 1 101 ? 10.795 5.379 0.425 1.00 97.88 101 GLU A C 1
ATOM 807 O O . GLU A 1 101 ? 10.916 5.538 -0.787 1.00 97.88 101 GLU A O 1
ATOM 812 N N . GLU A 1 102 ? 11.554 4.515 1.102 1.00 98.19 102 GLU A N 1
ATOM 813 C CA . GLU A 1 102 ? 12.661 3.750 0.507 1.00 98.19 102 GLU A CA 1
ATOM 814 C C . GLU A 1 102 ? 12.198 2.846 -0.651 1.00 98.19 102 GLU A C 1
ATOM 816 O O . GLU A 1 102 ? 12.838 2.762 -1.708 1.00 98.19 102 GLU A O 1
ATOM 821 N N . LEU A 1 103 ? 11.052 2.179 -0.483 1.00 98.06 103 LEU A N 1
ATOM 822 C CA . LEU A 1 103 ? 10.485 1.310 -1.512 1.00 98.06 103 LEU A CA 1
ATOM 823 C C . LEU A 1 103 ? 10.078 2.106 -2.762 1.00 98.06 103 LEU A C 1
ATOM 825 O O . LEU A 1 103 ? 10.342 1.678 -3.891 1.00 98.06 103 LEU A O 1
ATOM 829 N N . TYR A 1 104 ? 9.467 3.278 -2.577 1.00 98.31 104 TYR A N 1
ATOM 830 C CA . TYR A 1 104 ? 9.076 4.147 -3.685 1.00 98.31 104 TYR A CA 1
ATOM 831 C C . TYR A 1 104 ? 10.277 4.832 -4.351 1.00 98.31 104 TYR A C 1
ATOM 833 O O . TYR A 1 104 ? 10.307 4.981 -5.574 1.00 98.31 104 TYR A O 1
ATOM 841 N N . GLU A 1 105 ? 11.313 5.186 -3.592 1.00 98.38 105 GLU A N 1
ATOM 842 C CA . GLU A 1 105 ? 12.580 5.670 -4.147 1.00 98.38 105 GLU A CA 1
ATOM 843 C C . GLU A 1 105 ? 13.249 4.606 -5.021 1.00 98.38 105 GLU A C 1
ATOM 845 O O . GLU A 1 105 ? 13.655 4.894 -6.153 1.00 98.38 105 GLU A O 1
ATOM 850 N N . SER A 1 106 ? 13.282 3.356 -4.548 1.00 98.25 106 SER A N 1
ATOM 851 C CA . SER A 1 106 ? 13.766 2.206 -5.318 1.00 98.25 106 SER A CA 1
ATOM 852 C C . SER A 1 106 ? 12.980 2.034 -6.620 1.00 98.25 106 SER A C 1
ATOM 854 O O . SER A 1 106 ? 13.574 1.850 -7.685 1.00 98.25 106 SER A O 1
ATOM 856 N N . TYR A 1 107 ? 11.653 2.179 -6.568 1.00 98.19 107 TYR A N 1
ATOM 857 C CA . TYR A 1 107 ? 10.791 2.186 -7.753 1.00 98.19 107 TYR A CA 1
ATOM 858 C C . TYR A 1 107 ? 11.157 3.305 -8.737 1.00 98.19 107 TYR A C 1
ATOM 860 O O . TYR A 1 107 ? 11.349 3.046 -9.927 1.00 98.19 107 TYR A O 1
ATOM 868 N N . CYS A 1 108 ? 11.338 4.534 -8.251 1.00 97.94 108 CYS A N 1
ATOM 869 C CA . CYS A 1 108 ? 11.733 5.675 -9.077 1.00 97.94 108 CYS A CA 1
ATOM 870 C C . CYS A 1 108 ? 13.097 5.460 -9.754 1.00 97.94 108 CYS A C 1
ATOM 872 O O . CYS A 1 108 ? 13.261 5.765 -10.939 1.00 97.94 108 CYS A O 1
ATOM 874 N N . ILE A 1 109 ? 14.080 4.919 -9.026 1.00 98.00 109 ILE A N 1
ATOM 875 C CA . ILE A 1 109 ? 15.408 4.597 -9.569 1.00 98.00 109 ILE A CA 1
ATOM 876 C C . ILE A 1 109 ? 15.287 3.554 -10.682 1.00 98.00 109 ILE A C 1
ATOM 878 O O . ILE A 1 109 ? 15.793 3.783 -11.783 1.00 98.00 109 ILE A O 1
ATOM 882 N N . GLN A 1 110 ? 14.577 2.452 -10.430 1.00 97.56 110 GLN A N 1
ATOM 883 C CA . GLN A 1 110 ? 14.357 1.398 -11.425 1.00 97.56 110 GLN A CA 1
ATOM 884 C C . GLN A 1 110 ? 13.627 1.923 -12.668 1.00 97.56 110 GLN A C 1
ATOM 886 O O . GLN A 1 110 ? 13.966 1.558 -13.795 1.00 97.56 110 GLN A O 1
ATOM 891 N N . GLY A 1 111 ? 12.681 2.851 -12.488 1.00 96.69 111 GLY A N 1
ATOM 892 C CA . GLY A 1 111 ? 11.978 3.515 -13.585 1.00 96.69 111 GLY A CA 1
ATOM 893 C C . GLY A 1 111 ? 12.938 4.283 -14.492 1.00 96.69 111 GLY A C 1
ATOM 894 O O . GLY A 1 111 ? 12.926 4.101 -15.712 1.00 96.69 111 GLY A O 1
ATOM 895 N N . ARG A 1 112 ? 13.845 5.068 -13.894 1.00 98.12 112 ARG A N 1
ATOM 896 C CA . ARG A 1 112 ? 14.883 5.806 -14.632 1.00 98.12 112 ARG A CA 1
ATOM 897 C C . ARG A 1 112 ? 15.853 4.877 -15.365 1.00 98.12 112 ARG A C 1
ATOM 899 O O . ARG A 1 112 ? 16.206 5.170 -16.508 1.00 98.12 112 ARG A O 1
ATOM 906 N N . LEU A 1 113 ? 16.261 3.765 -14.748 1.00 97.56 113 LEU A N 1
ATOM 907 C CA . LEU A 1 113 ? 17.140 2.771 -15.380 1.00 97.56 113 LEU A CA 1
ATOM 908 C C . LEU A 1 113 ? 16.472 2.119 -16.595 1.00 97.56 113 LEU A C 1
ATOM 910 O O . LEU A 1 113 ? 17.069 2.068 -17.673 1.00 97.56 113 LEU A O 1
ATOM 914 N N . ARG A 1 114 ? 15.204 1.711 -16.464 1.00 96.81 114 ARG A N 1
ATOM 915 C CA . ARG A 1 114 ? 14.407 1.180 -17.578 1.00 96.81 114 ARG A CA 1
ATOM 916 C C . ARG A 1 114 ? 14.301 2.174 -18.730 1.00 96.81 114 ARG A C 1
ATOM 918 O O . ARG A 1 114 ? 14.480 1.792 -19.887 1.00 96.81 114 ARG A O 1
ATOM 925 N N . ASP A 1 115 ? 14.027 3.443 -18.435 1.00 96.94 115 ASP A N 1
ATOM 926 C CA . ASP A 1 115 ? 13.959 4.488 -19.458 1.00 96.94 115 ASP A CA 1
ATOM 927 C C . ASP A 1 115 ? 15.307 4.734 -20.139 1.00 96.94 115 ASP A C 1
ATOM 929 O O . ASP A 1 115 ? 15.356 4.926 -21.357 1.00 96.94 115 ASP A O 1
ATOM 933 N N . GLY A 1 116 ? 16.401 4.681 -19.377 1.00 97.69 116 GLY A N 1
ATOM 934 C CA . GLY A 1 116 ? 17.762 4.713 -19.907 1.00 97.69 116 GLY A CA 1
ATOM 935 C C . GLY A 1 116 ? 18.024 3.559 -20.876 1.00 97.69 116 GLY A C 1
ATOM 936 O O . GLY A 1 116 ? 18.432 3.797 -22.014 1.00 97.69 116 GLY A O 1
ATOM 937 N N . ALA A 1 117 ? 17.698 2.326 -20.477 1.00 97.12 117 ALA A N 1
ATOM 938 C CA . ALA A 1 117 ? 17.799 1.136 -21.324 1.00 97.12 117 ALA A CA 1
ATOM 939 C C . ALA A 1 117 ? 16.960 1.265 -22.602 1.00 97.12 117 ALA A C 1
ATOM 941 O O . ALA A 1 117 ? 17.458 1.023 -23.700 1.00 97.12 117 ALA A O 1
ATOM 942 N N . ARG A 1 118 ? 15.718 1.750 -22.496 1.00 96.19 118 ARG A N 1
ATOM 943 C CA . ARG A 1 118 ? 14.848 1.997 -23.656 1.00 96.19 118 ARG A CA 1
ATOM 944 C C . ARG A 1 118 ? 15.471 2.986 -24.648 1.00 96.19 118 ARG A C 1
ATOM 946 O O . ARG A 1 118 ? 15.454 2.734 -25.852 1.00 96.19 118 ARG A O 1
ATOM 953 N N . LYS A 1 119 ? 16.044 4.091 -24.160 1.00 97.50 119 LYS A N 1
ATOM 954 C CA . LYS A 1 119 ? 16.736 5.087 -25.000 1.00 97.50 119 LYS A CA 1
ATOM 955 C C . LYS A 1 119 ? 18.00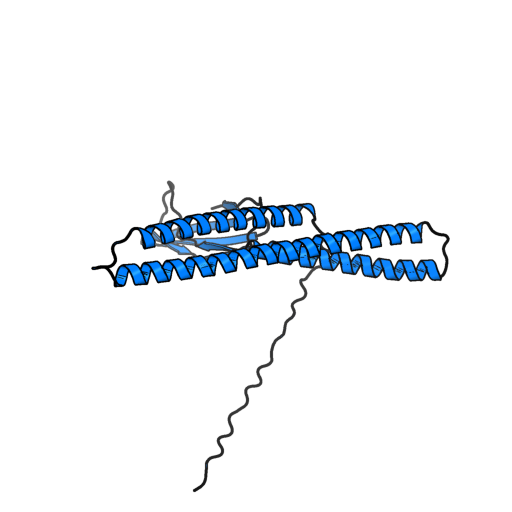1 4.510 -25.644 1.00 97.50 119 LYS A C 1
ATOM 957 O O . LYS A 1 119 ? 18.221 4.726 -26.833 1.00 97.50 119 LYS A O 1
ATOM 962 N N . MET A 1 120 ? 18.792 3.737 -24.896 1.00 96.12 120 MET A N 1
ATOM 963 C CA . MET A 1 120 ? 19.974 3.041 -25.419 1.00 96.12 120 MET A CA 1
ATOM 964 C C . MET A 1 120 ? 19.604 2.052 -26.532 1.00 96.12 120 MET A C 1
ATOM 966 O O . MET A 1 120 ? 20.248 2.043 -27.579 1.00 96.12 120 MET A O 1
ATOM 970 N N . MET A 1 121 ? 18.534 1.269 -26.358 1.00 95.25 121 MET A N 1
ATOM 971 C CA . MET A 1 121 ? 18.033 0.369 -27.404 1.00 95.25 121 MET A CA 1
ATOM 972 C C . MET A 1 121 ? 17.677 1.128 -28.684 1.00 95.25 121 MET A C 1
ATOM 974 O O . MET A 1 121 ? 18.099 0.718 -29.764 1.00 95.25 121 MET A O 1
ATOM 978 N N . ALA A 1 122 ? 16.948 2.243 -28.569 1.00 94.88 122 ALA A N 1
ATOM 979 C CA . ALA A 1 122 ? 16.587 3.073 -29.717 1.00 94.88 122 ALA A CA 1
ATOM 980 C C . ALA A 1 122 ? 17.830 3.641 -30.430 1.00 94.88 122 ALA A C 1
ATOM 982 O O . ALA A 1 122 ? 17.912 3.599 -31.657 1.00 94.88 122 ALA A O 1
ATOM 983 N N . ALA A 1 123 ? 18.833 4.099 -29.674 1.00 94.69 123 ALA A N 1
ATOM 984 C CA . ALA A 1 123 ? 20.090 4.595 -30.232 1.00 94.69 123 ALA A CA 1
ATOM 985 C C . ALA A 1 123 ? 20.873 3.499 -30.977 1.00 94.69 123 ALA A C 1
ATOM 987 O O . ALA A 1 123 ? 21.328 3.725 -32.098 1.00 94.69 123 ALA A O 1
ATOM 988 N N . TYR A 1 124 ? 20.985 2.291 -30.410 1.00 93.19 124 TYR A N 1
ATOM 989 C CA . TYR A 1 124 ? 21.652 1.173 -31.085 1.00 93.19 124 TYR A CA 1
ATOM 990 C C . TYR A 1 124 ? 20.915 0.721 -32.348 1.00 93.19 124 TYR A C 1
ATOM 992 O O . TYR A 1 124 ? 21.565 0.361 -33.329 1.00 93.19 124 TYR A O 1
ATOM 1000 N N . GLN A 1 125 ? 19.582 0.771 -32.349 1.00 90.44 125 GLN A N 1
ATOM 1001 C CA . GLN A 1 125 ? 18.762 0.460 -33.523 1.00 90.44 125 GLN A CA 1
ATOM 1002 C C . GLN A 1 125 ? 18.913 1.502 -34.637 1.00 90.44 125 GLN A C 1
ATOM 1004 O O . GLN A 1 125 ? 18.927 1.133 -35.807 1.00 90.44 125 GLN A O 1
ATOM 1009 N N . ALA A 1 126 ? 19.050 2.781 -34.280 1.00 91.19 126 ALA A N 1
ATOM 1010 C CA . ALA A 1 126 ? 19.298 3.860 -35.235 1.00 91.19 126 ALA A CA 1
ATOM 1011 C C . ALA A 1 126 ? 20.753 3.886 -35.748 1.00 91.19 126 ALA A C 1
ATOM 1013 O O . ALA A 1 126 ? 21.029 4.422 -36.820 1.00 91.19 126 ALA A O 1
ATOM 1014 N N . SER A 1 127 ? 21.695 3.321 -34.986 1.00 88.06 127 SER A N 1
ATOM 1015 C CA . SER A 1 127 ? 23.111 3.256 -35.357 1.00 88.06 127 SER A CA 1
ATOM 1016 C C . SER A 1 127 ? 23.384 2.280 -36.510 1.00 88.06 127 SER A C 1
ATOM 1018 O O . SER A 1 127 ? 22.666 1.300 -36.722 1.00 88.06 127 SER A O 1
ATOM 1020 N N . ARG A 1 128 ? 24.472 2.511 -37.258 1.00 85.12 128 ARG A N 1
ATOM 1021 C CA . ARG A 1 128 ? 24.889 1.623 -38.355 1.00 85.12 128 ARG A CA 1
ATOM 1022 C C . ARG A 1 128 ? 25.114 0.203 -37.830 1.00 85.12 128 ARG A C 1
ATOM 1024 O O . ARG A 1 128 ? 25.894 -0.010 -36.901 1.00 85.12 128 ARG A O 1
ATOM 1031 N N . SER A 1 129 ? 24.473 -0.783 -38.459 1.00 83.25 129 SER A N 1
ATOM 1032 C CA . SER A 1 129 ? 24.481 -2.159 -37.964 1.00 83.25 129 SER A CA 1
ATOM 1033 C C . SER A 1 129 ? 25.892 -2.765 -37.977 1.00 83.25 129 SER A C 1
ATOM 1035 O O . SER A 1 129 ? 26.411 -3.135 -39.031 1.00 83.25 129 SER A O 1
ATOM 1037 N N . SER A 1 130 ? 26.498 -2.904 -36.798 1.00 90.06 130 SER A N 1
ATOM 1038 C CA . SER A 1 130 ? 27.770 -3.598 -36.581 1.00 90.06 130 SER A CA 1
ATOM 1039 C C . SER A 1 130 ? 27.573 -4.799 -35.651 1.00 90.06 130 SER A C 1
ATOM 1041 O O . SER A 1 130 ? 26.577 -4.889 -34.929 1.00 90.06 130 SER A O 1
ATOM 1043 N N . ARG A 1 131 ? 28.519 -5.748 -35.644 1.00 88.75 131 ARG A N 1
ATOM 1044 C CA . ARG A 1 131 ? 28.466 -6.904 -34.727 1.00 88.75 131 ARG A CA 1
ATOM 1045 C C . ARG A 1 131 ? 28.430 -6.462 -33.258 1.00 88.75 131 ARG A C 1
ATOM 1047 O O . ARG A 1 131 ? 27.658 -7.018 -32.484 1.00 88.75 131 ARG A O 1
ATOM 1054 N N . LEU A 1 132 ? 29.219 -5.445 -32.904 1.00 88.44 132 LEU A N 1
ATOM 1055 C CA . LEU A 1 132 ? 29.253 -4.872 -31.555 1.00 88.44 132 LEU A CA 1
ATOM 1056 C C . LEU A 1 132 ? 27.931 -4.181 -31.202 1.00 88.44 132 LEU A C 1
ATOM 1058 O O . LEU A 1 132 ? 27.396 -4.428 -30.128 1.00 88.44 132 LEU A O 1
ATOM 1062 N N . ALA A 1 133 ? 27.356 -3.402 -32.125 1.00 88.25 133 ALA A N 1
ATOM 1063 C CA . ALA A 1 133 ? 26.061 -2.752 -31.912 1.00 88.25 133 ALA A CA 1
ATOM 1064 C C . ALA A 1 133 ? 24.930 -3.773 -31.697 1.00 88.25 133 ALA A C 1
ATOM 1066 O O . ALA A 1 133 ? 24.084 -3.581 -30.829 1.00 88.25 133 ALA A O 1
ATOM 1067 N N . ARG A 1 134 ? 24.937 -4.899 -32.427 1.00 90.19 134 ARG A N 1
ATOM 1068 C CA . ARG A 1 134 ? 23.968 -5.991 -32.216 1.00 90.19 134 ARG A CA 1
ATOM 1069 C C . ARG A 1 134 ? 24.139 -6.669 -30.856 1.00 90.19 134 ARG A C 1
ATOM 1071 O O . ARG A 1 134 ? 23.143 -6.943 -30.194 1.00 90.19 134 ARG A O 1
ATOM 1078 N N . ALA A 1 135 ? 25.377 -6.929 -30.433 1.00 92.25 135 ALA A N 1
ATOM 1079 C CA . ALA A 1 135 ? 25.651 -7.515 -29.121 1.00 92.25 135 ALA A CA 1
ATOM 1080 C C . ALA A 1 135 ? 25.222 -6.578 -27.977 1.00 92.25 135 ALA A C 1
ATOM 1082 O O . ALA A 1 135 ? 24.546 -7.019 -27.049 1.00 92.25 135 ALA A O 1
ATOM 1083 N N . ALA A 1 136 ? 25.534 -5.282 -28.087 1.00 92.88 136 ALA A N 1
ATOM 1084 C CA . ALA A 1 136 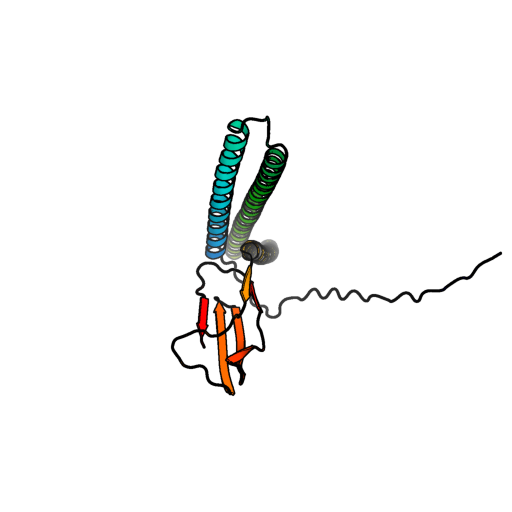? 25.109 -4.267 -27.128 1.00 92.88 136 ALA A CA 1
ATOM 1085 C C . ALA A 1 136 ? 23.579 -4.138 -27.073 1.00 92.88 136 ALA A C 1
ATOM 1087 O O . ALA A 1 136 ? 23.002 -4.142 -25.989 1.00 92.88 136 ALA A O 1
ATOM 1088 N N . LEU A 1 137 ? 22.902 -4.122 -28.227 1.00 94.38 137 LEU A N 1
ATOM 1089 C CA . LEU A 1 137 ? 21.440 -4.094 -28.290 1.00 94.38 137 LEU A CA 1
ATOM 1090 C C . LEU A 1 137 ? 20.809 -5.289 -27.562 1.00 94.38 137 LEU A C 1
ATOM 1092 O O . LEU A 1 137 ? 19.835 -5.112 -26.837 1.00 94.38 137 LEU A O 1
ATOM 1096 N N . LEU A 1 138 ? 21.359 -6.497 -27.731 1.00 94.31 138 LEU A N 1
ATOM 1097 C CA . LEU A 1 138 ? 20.868 -7.690 -27.037 1.00 94.31 138 LEU A CA 1
ATOM 1098 C C . LEU A 1 138 ? 21.079 -7.613 -25.521 1.00 94.31 138 LEU A C 1
ATOM 1100 O O . LEU A 1 138 ? 20.198 -8.044 -24.780 1.00 94.31 138 LEU A O 1
ATOM 1104 N N . ALA A 1 139 ? 22.213 -7.075 -25.063 1.00 95.12 139 ALA A N 1
ATOM 1105 C CA . ALA A 1 139 ? 22.486 -6.885 -23.640 1.00 95.12 139 ALA A CA 1
ATOM 1106 C C . ALA A 1 139 ? 21.498 -5.887 -23.015 1.00 95.12 139 ALA A C 1
ATOM 1108 O O . ALA A 1 139 ? 20.781 -6.237 -22.080 1.00 95.12 139 ALA A O 1
ATOM 1109 N N . VAL A 1 140 ? 21.352 -4.700 -23.611 1.00 96.38 140 VAL A N 1
ATOM 1110 C CA . VAL A 1 140 ? 20.422 -3.670 -23.117 1.00 96.38 140 VAL A CA 1
ATOM 1111 C C . VAL A 1 140 ? 18.963 -4.135 -23.202 1.00 96.38 140 VAL A C 1
ATOM 1113 O O . VAL A 1 140 ? 18.155 -3.816 -22.333 1.00 96.38 140 VAL A O 1
ATOM 1116 N N . ALA A 1 141 ? 18.600 -4.938 -24.208 1.00 95.31 141 ALA A N 1
ATOM 1117 C CA . ALA A 1 141 ? 17.261 -5.517 -24.298 1.00 95.31 141 ALA A CA 1
ATOM 1118 C C . ALA A 1 141 ? 16.951 -6.499 -23.157 1.00 95.31 141 ALA A C 1
ATOM 1120 O O . ALA A 1 141 ? 15.787 -6.616 -22.770 1.00 95.31 141 ALA A O 1
ATOM 1121 N N . ARG A 1 142 ? 17.959 -7.207 -22.627 1.00 96.00 142 ARG A N 1
ATOM 1122 C CA . ARG A 1 142 ? 17.805 -8.044 -21.427 1.00 96.00 142 ARG A CA 1
ATOM 1123 C C . ARG A 1 142 ? 17.633 -7.170 -20.192 1.00 96.00 142 ARG A C 1
ATOM 1125 O O . ARG A 1 142 ? 16.614 -7.301 -19.529 1.00 96.00 142 ARG A O 1
ATOM 1132 N N . GLU A 1 143 ? 18.518 -6.198 -19.986 1.00 96.00 143 GLU A N 1
ATOM 1133 C CA . GLU A 1 143 ? 18.422 -5.257 -18.861 1.00 96.00 143 GLU A CA 1
ATOM 1134 C C . GLU A 1 143 ? 17.069 -4.533 -18.824 1.00 96.00 143 GLU A C 1
ATOM 1136 O O . GLU A 1 143 ? 16.428 -4.452 -17.783 1.00 96.00 143 GLU A O 1
ATOM 1141 N N . HIS A 1 144 ? 16.562 -4.066 -19.971 1.00 96.38 144 HIS A N 1
ATOM 1142 C CA . HIS A 1 144 ? 15.239 -3.446 -20.051 1.00 96.38 144 HIS A CA 1
ATOM 1143 C C . HIS A 1 144 ? 14.117 -4.383 -19.565 1.00 96.38 144 HIS A C 1
ATOM 1145 O O . HIS A 1 144 ? 13.159 -3.922 -18.935 1.00 96.38 144 HIS A O 1
ATOM 1151 N N . ARG A 1 145 ? 14.199 -5.688 -19.864 1.00 95.38 145 ARG A N 1
ATOM 1152 C CA . ARG A 1 145 ? 13.234 -6.683 -19.368 1.00 95.38 145 ARG A CA 1
ATOM 1153 C C . ARG A 1 145 ? 13.381 -6.868 -17.861 1.00 95.38 145 ARG A C 1
ATOM 1155 O O . ARG A 1 145 ? 12.374 -6.766 -17.170 1.00 95.38 145 ARG A O 1
ATOM 1162 N N . ASP A 1 146 ? 14.605 -7.007 -17.366 1.00 95.75 146 ASP A N 1
ATOM 1163 C CA . ASP A 1 146 ? 14.892 -7.182 -15.938 1.00 95.75 146 ASP A CA 1
ATOM 1164 C C . ASP A 1 146 ? 14.409 -5.974 -15.112 1.00 95.75 146 ASP A C 1
ATOM 1166 O O . ASP A 1 146 ? 13.767 -6.133 -14.070 1.00 95.75 146 ASP A O 1
ATOM 1170 N N . TYR A 1 147 ? 14.609 -4.748 -15.612 1.00 96.94 147 TYR A N 1
ATOM 1171 C CA . TYR A 1 147 ? 14.059 -3.536 -14.995 1.00 96.94 147 TYR A CA 1
ATOM 1172 C C . TYR A 1 147 ? 12.525 -3.504 -15.042 1.00 96.94 147 TYR A C 1
ATOM 1174 O O . TYR A 1 147 ? 11.882 -3.045 -14.100 1.00 96.94 147 TYR A O 1
ATOM 1182 N N . THR A 1 148 ? 11.911 -4.002 -16.120 1.00 95.75 148 THR A N 1
ATOM 1183 C CA . THR A 1 148 ? 10.445 -4.081 -16.237 1.00 95.75 148 THR A CA 1
ATOM 1184 C C . THR A 1 148 ? 9.855 -5.061 -15.219 1.00 95.75 148 THR A C 1
ATOM 1186 O O . THR A 1 148 ? 8.857 -4.740 -14.573 1.00 95.75 148 THR A O 1
ATOM 1189 N N . GLU A 1 149 ? 10.479 -6.224 -15.033 1.00 95.44 149 GLU A N 1
ATOM 1190 C CA . GLU A 1 149 ? 10.076 -7.203 -14.019 1.00 95.44 149 GLU A CA 1
ATOM 1191 C C . GLU A 1 149 ? 10.282 -6.653 -12.602 1.00 95.44 149 GLU A C 1
ATOM 1193 O O . GLU A 1 149 ? 9.380 -6.744 -11.768 1.00 95.44 149 GLU A O 1
ATOM 1198 N N . SER A 1 150 ? 11.414 -5.986 -12.358 1.00 96.25 150 SER A N 1
ATOM 1199 C CA . SER A 1 150 ? 11.726 -5.348 -11.072 1.00 96.25 150 SER A CA 1
ATOM 1200 C C . SER A 1 150 ? 10.698 -4.281 -10.685 1.00 96.25 150 SER A C 1
ATOM 1202 O O . SER A 1 150 ? 10.244 -4.248 -9.543 1.00 96.25 150 SER A O 1
ATOM 1204 N N . LEU A 1 151 ? 10.263 -3.448 -11.637 1.00 96.88 151 LEU A N 1
ATOM 1205 C CA . LEU A 1 151 ? 9.193 -2.471 -11.409 1.00 96.88 151 LEU A CA 1
ATOM 1206 C C . LEU A 1 151 ? 7.874 -3.139 -11.013 1.00 96.88 151 LEU A C 1
ATOM 1208 O O . LEU A 1 151 ? 7.216 -2.678 -10.086 1.00 96.88 151 LEU A O 1
ATOM 1212 N N . CYS A 1 152 ? 7.501 -4.239 -11.669 1.00 95.00 152 CYS A N 1
ATOM 1213 C CA . CYS A 1 152 ? 6.276 -4.966 -11.330 1.00 95.00 152 CYS A CA 1
ATOM 1214 C C . CYS A 1 152 ? 6.345 -5.589 -9.934 1.00 95.00 152 CYS A C 1
ATOM 1216 O O . CYS A 1 152 ? 5.342 -5.628 -9.224 1.00 95.00 152 CYS A O 1
ATOM 1218 N N . MET A 1 153 ? 7.520 -6.078 -9.536 1.00 95.44 153 MET A N 1
ATOM 1219 C CA . MET A 1 153 ? 7.744 -6.597 -8.189 1.00 95.44 153 MET A CA 1
ATOM 1220 C C . MET A 1 153 ? 7.594 -5.493 -7.140 1.00 95.44 153 MET A C 1
ATOM 1222 O O . MET A 1 153 ? 6.848 -5.672 -6.183 1.00 95.44 153 MET A O 1
ATOM 1226 N N . LEU A 1 154 ? 8.225 -4.336 -7.357 1.00 96.31 154 LEU A N 1
ATOM 1227 C CA . LEU A 1 154 ? 8.126 -3.173 -6.468 1.00 96.31 154 LEU A CA 1
ATOM 1228 C C . LEU A 1 154 ? 6.688 -2.638 -6.365 1.00 96.31 154 LEU A C 1
ATOM 1230 O O . LEU A 1 154 ? 6.232 -2.318 -5.271 1.00 96.31 154 LEU A O 1
ATOM 1234 N N . GLU A 1 155 ? 5.944 -2.610 -7.475 1.00 94.44 155 GLU A N 1
ATOM 1235 C CA . GLU A 1 155 ? 4.514 -2.267 -7.482 1.00 94.44 155 GLU A CA 1
ATOM 1236 C C . GLU A 1 155 ? 3.687 -3.220 -6.623 1.00 94.44 155 GLU A C 1
ATOM 1238 O O . GLU A 1 155 ? 2.854 -2.771 -5.839 1.00 94.44 155 GLU A O 1
ATOM 1243 N N . ASN A 1 156 ? 3.923 -4.528 -6.741 1.00 92.00 156 ASN A N 1
ATOM 1244 C CA . ASN A 1 156 ? 3.209 -5.514 -5.934 1.00 92.00 156 ASN A CA 1
ATOM 1245 C C . ASN A 1 156 ? 3.558 -5.380 -4.442 1.00 92.00 156 ASN A C 1
ATOM 1247 O O . ASN A 1 156 ? 2.683 -5.556 -3.600 1.00 92.00 156 ASN A O 1
ATOM 1251 N N . GLU A 1 157 ? 4.814 -5.078 -4.098 1.00 94.81 157 GLU A N 1
ATOM 1252 C CA . GLU A 1 157 ? 5.205 -4.824 -2.705 1.00 94.81 157 GLU A CA 1
ATOM 1253 C C . GLU A 1 157 ? 4.530 -3.563 -2.148 1.00 94.81 157 GLU A C 1
ATOM 1255 O O . GLU A 1 157 ? 4.017 -3.602 -1.034 1.00 94.81 157 GLU A O 1
ATOM 1260 N N . LEU A 1 158 ? 4.435 -2.480 -2.931 1.00 94.00 158 LEU A N 1
ATOM 1261 C CA . LEU A 1 158 ? 3.668 -1.287 -2.545 1.00 94.00 158 LEU A CA 1
ATOM 1262 C C . LEU A 1 158 ? 2.174 -1.601 -2.364 1.00 94.00 158 LEU A C 1
ATOM 1264 O O . LEU A 1 158 ? 1.579 -1.171 -1.378 1.00 94.00 158 LEU A O 1
ATOM 1268 N N . GLU A 1 159 ? 1.572 -2.372 -3.278 1.00 91.88 159 GLU A N 1
ATOM 1269 C CA . GLU A 1 159 ? 0.166 -2.799 -3.188 1.00 91.88 159 GLU A CA 1
ATOM 1270 C C . GLU A 1 159 ? -0.103 -3.592 -1.895 1.00 91.88 159 GLU A C 1
ATOM 1272 O O . GLU A 1 159 ? -1.112 -3.352 -1.236 1.00 91.88 159 GLU A O 1
ATOM 1277 N N . LYS A 1 160 ? 0.811 -4.477 -1.473 1.00 91.69 160 LYS A N 1
ATOM 1278 C CA . LYS A 1 160 ? 0.666 -5.253 -0.224 1.00 91.69 160 LYS A CA 1
ATOM 1279 C C . LYS A 1 160 ? 0.633 -4.382 1.033 1.00 91.69 160 LYS A C 1
ATOM 1281 O O . LYS A 1 160 ? 0.015 -4.769 2.021 1.00 91.69 160 LYS A O 1
ATOM 1286 N N . LEU A 1 161 ? 1.281 -3.216 1.016 1.00 93.62 161 LEU A N 1
ATOM 1287 C CA . LEU A 1 161 ? 1.328 -2.316 2.173 1.00 93.62 161 LEU A CA 1
ATOM 1288 C C . LEU A 1 161 ? -0.002 -1.594 2.433 1.00 93.62 161 LEU A C 1
ATOM 1290 O O . LEU A 1 161 ? -0.172 -1.030 3.510 1.00 93.62 161 LEU A O 1
ATOM 1294 N N . LEU A 1 162 ? -0.958 -1.639 1.496 1.00 92.50 162 LEU A N 1
ATOM 1295 C CA . LEU A 1 162 ? -2.322 -1.144 1.720 1.00 92.50 162 LEU A CA 1
ATOM 1296 C C . LEU A 1 162 ? -3.095 -1.976 2.754 1.00 92.50 162 LEU A C 1
ATOM 1298 O O . LEU A 1 162 ? -4.080 -1.489 3.307 1.00 92.50 162 LEU A O 1
ATOM 1302 N N . GLY A 1 163 ? -2.650 -3.204 3.028 1.00 91.62 163 GLY A N 1
ATOM 1303 C CA . GLY A 1 163 ? -3.281 -4.102 3.985 1.00 91.62 163 GLY A CA 1
ATOM 1304 C C . GLY A 1 163 ? -4.466 -4.868 3.402 1.00 91.62 163 GLY A C 1
ATOM 1305 O O . GLY A 1 163 ? -4.566 -5.097 2.194 1.00 91.62 163 GLY A O 1
ATOM 1306 N N . GLU A 1 164 ? -5.354 -5.307 4.287 1.00 93.88 164 GLU A N 1
ATOM 1307 C CA . GLU A 1 164 ? -6.443 -6.228 3.974 1.00 93.88 164 GLU A CA 1
ATOM 1308 C C . GLU A 1 164 ? -7.744 -5.781 4.652 1.00 93.88 164 GLU A C 1
ATOM 1310 O O . GLU A 1 164 ? -7.748 -5.238 5.757 1.00 93.88 164 GLU A O 1
ATOM 1315 N N . PHE A 1 165 ? -8.867 -6.039 3.990 1.00 90.62 165 PHE A N 1
ATOM 1316 C CA . PHE A 1 165 ? -10.206 -5.929 4.539 1.00 90.62 165 PHE A CA 1
ATOM 1317 C C . PHE A 1 165 ? -10.688 -7.295 4.997 1.00 90.62 165 PHE A C 1
ATOM 1319 O O . PHE A 1 165 ? -10.828 -8.219 4.196 1.00 90.62 165 PHE A O 1
ATOM 1326 N N . HIS A 1 166 ? -11.002 -7.386 6.282 1.00 93.69 166 HIS A N 1
ATOM 1327 C CA . HIS A 1 166 ? -11.654 -8.544 6.870 1.00 93.69 166 HIS A CA 1
ATOM 1328 C C . HIS A 1 166 ? -13.158 -8.290 6.865 1.00 93.69 166 HIS A C 1
ATOM 1330 O O . HIS A 1 166 ? -13.646 -7.361 7.509 1.00 93.69 166 HIS A O 1
ATOM 1336 N N . ILE A 1 167 ? -13.889 -9.091 6.100 1.00 92.94 167 ILE A N 1
ATOM 1337 C CA . ILE A 1 167 ? -15.335 -8.980 5.946 1.00 92.94 167 ILE A CA 1
ATOM 1338 C C . ILE A 1 167 ? -15.981 -10.156 6.659 1.00 92.94 167 ILE A C 1
ATOM 1340 O O . ILE A 1 167 ? -15.592 -11.303 6.452 1.00 92.94 167 ILE A O 1
ATOM 1344 N N . GLN A 1 168 ? -16.999 -9.856 7.460 1.00 94.00 168 GLN A N 1
ATOM 1345 C CA . GLN A 1 168 ? -17.785 -10.850 8.172 1.00 94.00 168 GLN A CA 1
ATOM 1346 C C . GLN A 1 168 ? -19.264 -10.711 7.807 1.00 94.00 168 GLN A C 1
ATOM 1348 O O . GLN A 1 168 ? -19.866 -9.649 7.987 1.00 94.00 168 GLN A O 1
ATOM 1353 N N . MET A 1 169 ? -19.857 -11.795 7.316 1.00 92.50 169 MET A N 1
ATOM 1354 C CA . MET A 1 169 ? -21.291 -11.910 7.104 1.00 92.50 169 MET A CA 1
ATOM 1355 C C . MET A 1 169 ? -21.980 -12.157 8.443 1.00 92.50 169 MET A C 1
ATOM 1357 O O . MET A 1 169 ? -21.807 -13.207 9.058 1.00 92.50 169 MET A O 1
ATOM 1361 N N . LYS A 1 170 ? -22.767 -11.178 8.892 1.00 92.00 170 LYS A N 1
ATOM 1362 C CA . LYS A 1 170 ? -23.560 -11.285 10.128 1.00 92.00 170 LYS A CA 1
ATOM 1363 C C . LYS A 1 170 ? -24.976 -11.800 9.881 1.00 92.00 170 LYS A C 1
ATOM 1365 O O . LYS A 1 170 ? -25.564 -12.409 10.764 1.00 92.00 170 LYS A O 1
ATOM 1370 N N . GLY A 1 171 ? -25.515 -11.542 8.694 1.00 91.00 171 GLY A N 1
ATOM 1371 C CA . GLY A 1 171 ? -26.892 -11.849 8.331 1.00 91.00 171 GLY A CA 1
ATOM 1372 C C . GLY A 1 171 ? -27.469 -10.795 7.391 1.00 91.00 171 GLY A C 1
ATOM 1373 O O . GLY A 1 171 ? -26.950 -9.684 7.279 1.00 91.00 171 GLY A O 1
ATOM 1374 N N . LEU A 1 172 ? -28.547 -11.153 6.704 1.00 90.12 172 LEU A N 1
ATOM 1375 C CA . LEU A 1 172 ? -29.399 -10.224 5.981 1.00 90.12 172 LEU A CA 1
ATOM 1376 C C . LEU A 1 172 ? -30.322 -9.519 6.974 1.00 90.12 172 LEU A C 1
ATOM 1378 O O . LEU A 1 172 ? -30.989 -10.166 7.779 1.00 90.12 172 LEU A O 1
ATOM 1382 N N . ALA A 1 173 ? -30.373 -8.195 6.894 1.00 85.56 173 ALA A N 1
ATOM 1383 C CA . ALA A 1 173 ? -31.324 -7.365 7.618 1.00 85.56 173 ALA A CA 1
ATOM 1384 C C . ALA A 1 173 ? -31.904 -6.339 6.637 1.00 85.56 173 ALA A C 1
ATOM 1386 O O . ALA A 1 173 ? -31.159 -5.744 5.856 1.00 85.56 173 ALA A O 1
ATOM 1387 N N . GLY A 1 174 ? -33.222 -6.144 6.641 1.00 77.56 174 GLY A N 1
ATOM 1388 C CA . GLY A 1 174 ? -33.871 -5.230 5.704 1.00 77.56 174 GLY A CA 1
ATOM 1389 C C . GLY A 1 174 ? -35.395 -5.248 5.780 1.00 77.56 174 GLY A C 1
ATOM 1390 O O . GLY A 1 174 ? -35.984 -5.918 6.620 1.00 77.56 174 GLY A O 1
ATOM 1391 N N . PHE A 1 175 ? -36.021 -4.483 4.885 1.00 63.34 175 PHE A N 1
ATOM 1392 C CA . PHE A 1 175 ? -37.473 -4.274 4.844 1.00 63.34 175 PHE A CA 1
ATOM 1393 C C . PHE A 1 175 ? -38.258 -5.455 4.253 1.00 63.34 175 PHE A C 1
ATOM 1395 O O . PHE A 1 175 ? -39.459 -5.570 4.484 1.00 63.34 175 PHE A O 1
ATOM 1402 N N . ALA A 1 176 ? -37.600 -6.314 3.470 1.00 73.31 176 ALA A N 1
ATOM 1403 C CA . ALA A 1 176 ? -38.225 -7.509 2.920 1.00 73.31 176 ALA A CA 1
ATOM 1404 C C . ALA A 1 176 ? -38.327 -8.597 3.998 1.00 73.31 176 ALA A C 1
ATOM 1406 O O . ALA A 1 176 ? -37.382 -8.820 4.755 1.00 73.31 176 ALA A O 1
ATOM 1407 N N . ARG A 1 177 ? -39.471 -9.285 4.050 1.00 82.12 177 ARG A N 1
ATOM 1408 C CA . ARG A 1 177 ? -39.686 -10.416 4.958 1.00 82.12 177 ARG A CA 1
ATOM 1409 C C . ARG A 1 177 ? -38.730 -11.554 4.596 1.00 82.12 177 ARG A C 1
ATOM 1411 O O . ARG A 1 177 ? -38.685 -11.954 3.439 1.00 82.12 177 ARG A O 1
ATOM 1418 N N . LEU A 1 178 ? -38.023 -12.072 5.595 1.00 88.75 178 LEU A N 1
ATOM 1419 C CA . LEU A 1 178 ? -37.258 -13.312 5.509 1.00 88.75 178 LEU A CA 1
ATOM 1420 C C . LEU A 1 178 ? -38.164 -14.439 6.012 1.00 88.75 178 LEU A C 1
ATOM 1422 O O . LEU A 1 178 ? -38.658 -14.364 7.135 1.00 88.75 178 LEU A O 1
ATOM 1426 N N . CYS A 1 179 ? -38.446 -15.435 5.180 1.00 89.38 179 CYS A N 1
ATOM 1427 C CA . CYS A 1 179 ? -39.295 -16.566 5.537 1.00 89.38 179 CYS A CA 1
ATOM 1428 C C . CYS A 1 179 ? -38.462 -17.841 5.713 1.00 89.38 179 CYS A C 1
ATOM 1430 O O . CYS A 1 179 ? -37.530 -18.083 4.942 1.00 89.38 179 CYS A O 1
ATOM 1432 N N . PRO A 1 180 ? -38.831 -18.720 6.661 1.00 92.06 180 PRO A N 1
ATOM 1433 C CA . PRO A 1 180 ? -38.267 -20.059 6.745 1.00 92.06 180 PRO A CA 1
ATOM 1434 C C . PRO A 1 180 ? -38.276 -20.790 5.401 1.00 92.06 180 PRO A C 1
ATOM 1436 O O . PRO A 1 180 ? -39.314 -20.920 4.754 1.00 92.06 180 PRO A O 1
ATOM 1439 N N . GLY A 1 181 ? -37.116 -21.311 5.005 1.00 90.38 181 GLY A N 1
ATOM 1440 C CA . GLY A 1 181 ? -36.924 -21.988 3.725 1.00 90.38 181 GLY A CA 1
ATOM 1441 C C . GLY A 1 181 ? -36.361 -21.106 2.611 1.00 90.38 181 GLY A C 1
ATOM 1442 O O . GLY A 1 181 ? -35.845 -21.672 1.644 1.00 90.38 181 GLY A O 1
ATOM 1443 N N . ASP A 1 182 ? -36.373 -19.778 2.763 1.00 92.31 182 ASP A N 1
ATOM 1444 C CA . ASP A 1 182 ? -35.793 -18.858 1.783 1.00 92.31 182 ASP A CA 1
ATOM 1445 C C . ASP A 1 182 ? -34.292 -19.104 1.610 1.00 92.31 182 ASP A C 1
ATOM 1447 O O . ASP A 1 182 ? -33.568 -19.413 2.564 1.00 92.31 182 ASP A O 1
ATOM 1451 N N . GLN A 1 183 ? -33.823 -18.949 0.373 1.00 93.69 183 GLN A N 1
ATOM 1452 C CA . GLN A 1 183 ? -32.421 -19.093 0.000 1.00 93.69 183 GLN A CA 1
ATOM 1453 C C . GLN A 1 183 ? -31.932 -17.821 -0.680 1.00 93.69 183 GLN A C 1
ATOM 1455 O O . GLN A 1 183 ? -32.584 -17.301 -1.583 1.00 93.69 183 GLN A O 1
ATOM 1460 N N . TYR A 1 184 ? -30.752 -17.366 -0.276 1.00 93.38 184 TYR A N 1
ATOM 1461 C CA . TYR A 1 184 ? -30.130 -16.149 -0.779 1.00 93.38 184 TYR A CA 1
ATOM 1462 C C . TYR A 1 184 ? -28.724 -16.428 -1.291 1.00 93.38 184 TYR A C 1
ATOM 1464 O O . TYR A 1 184 ? -28.011 -17.287 -0.769 1.00 93.38 184 TYR A O 1
ATOM 1472 N N . GLU A 1 185 ? -28.301 -15.667 -2.297 1.00 95.56 185 GLU A N 1
ATOM 1473 C CA . GLU A 1 185 ? -26.934 -15.683 -2.802 1.00 95.56 185 GLU A CA 1
ATOM 1474 C C . GLU A 1 185 ? -26.367 -14.269 -2.751 1.00 95.56 185 GLU A C 1
ATOM 1476 O O . GLU A 1 185 ? -26.715 -13.419 -3.562 1.00 95.56 185 GLU A O 1
ATOM 1481 N N . VAL A 1 186 ? -25.441 -14.035 -1.825 1.00 95.06 186 VAL A N 1
ATOM 1482 C CA . VAL A 1 186 ? -24.784 -12.738 -1.693 1.00 95.06 186 VAL A CA 1
ATOM 1483 C C . VAL A 1 186 ? -23.435 -12.785 -2.398 1.00 95.06 186 VAL A C 1
ATOM 1485 O O . VAL A 1 186 ? -22.618 -13.683 -2.186 1.00 95.06 186 VAL A O 1
ATOM 1488 N N . VAL A 1 187 ? -23.182 -11.801 -3.253 1.00 96.19 187 VAL A N 1
ATOM 1489 C CA . VAL A 1 187 ? -21.913 -11.621 -3.952 1.00 96.19 187 VAL A CA 1
ATOM 1490 C C . VAL A 1 187 ? -21.346 -10.255 -3.602 1.00 96.19 187 VAL A C 1
ATOM 1492 O O . VAL A 1 187 ? -21.910 -9.225 -3.968 1.00 96.19 187 VAL A O 1
ATOM 1495 N N . VAL A 1 188 ? -20.188 -10.260 -2.953 1.00 95.62 188 VAL A N 1
ATOM 1496 C CA . VAL A 1 188 ? -19.371 -9.074 -2.705 1.00 95.62 188 VAL A CA 1
ATOM 1497 C C . VAL A 1 188 ? -18.306 -8.986 -3.794 1.00 95.62 188 VAL A C 1
ATOM 1499 O O . VAL A 1 188 ? -17.591 -9.952 -4.068 1.00 95.62 188 VAL A O 1
ATOM 1502 N N . ARG A 1 189 ? -18.196 -7.832 -4.446 1.00 95.44 189 ARG A N 1
ATOM 1503 C CA . ARG A 1 189 ? -17.149 -7.526 -5.424 1.00 95.44 189 ARG A CA 1
ATOM 1504 C C . ARG A 1 189 ? -16.383 -6.297 -4.989 1.00 95.44 189 ARG A C 1
ATOM 1506 O O . ARG A 1 189 ? -16.994 -5.292 -4.652 1.00 95.44 189 ARG A O 1
ATOM 1513 N N . TYR A 1 190 ? -15.063 -6.375 -5.052 1.00 93.44 190 TYR A N 1
ATOM 1514 C CA . TYR A 1 190 ? -14.183 -5.272 -4.709 1.00 93.44 190 TYR A CA 1
ATOM 1515 C C . TYR A 1 190 ? -13.030 -5.192 -5.707 1.00 93.44 190 TYR A C 1
ATOM 1517 O O . TYR A 1 190 ? -12.100 -6.007 -5.681 1.00 93.44 190 TYR A O 1
ATOM 1525 N N . GLY A 1 191 ? -13.147 -4.263 -6.657 1.00 89.38 191 GLY A N 1
ATOM 1526 C CA . GLY A 1 191 ? -12.307 -4.224 -7.852 1.00 89.38 191 GLY A CA 1
ATOM 1527 C C . GLY A 1 191 ? -12.282 -5.579 -8.567 1.00 89.38 191 GLY A C 1
ATOM 1528 O O . GLY A 1 191 ? -13.294 -6.067 -9.074 1.00 89.38 191 GLY A O 1
ATOM 1529 N N . ARG A 1 192 ? -11.114 -6.227 -8.570 1.00 89.12 192 ARG A N 1
ATOM 1530 C CA . ARG A 1 192 ? -10.902 -7.545 -9.202 1.00 89.12 192 ARG A CA 1
ATOM 1531 C C . ARG A 1 192 ? -11.266 -8.730 -8.303 1.00 89.12 192 ARG A C 1
ATOM 1533 O O . ARG A 1 192 ? -11.259 -9.868 -8.767 1.00 89.12 192 ARG A O 1
ATOM 1540 N N . GLN A 1 193 ? -11.556 -8.481 -7.032 1.00 93.38 193 GLN A N 1
ATOM 1541 C CA . GLN A 1 193 ? -11.827 -9.511 -6.037 1.00 93.38 193 GLN A CA 1
ATOM 1542 C C . GLN A 1 193 ? -13.323 -9.805 -5.972 1.00 93.38 193 GLN A C 1
ATOM 1544 O O . GLN A 1 193 ? -14.159 -8.909 -6.114 1.00 93.38 193 GLN A O 1
ATOM 1549 N N . ARG A 1 194 ? -13.674 -11.076 -5.773 1.00 95.25 194 ARG A N 1
ATOM 1550 C CA . ARG A 1 194 ? -15.062 -11.533 -5.699 1.00 95.25 194 ARG A CA 1
ATOM 1551 C C . ARG A 1 194 ? -15.197 -12.578 -4.604 1.00 95.25 194 ARG A C 1
ATOM 1553 O O . ARG A 1 194 ? -14.541 -13.612 -4.667 1.00 95.25 194 ARG A O 1
ATOM 1560 N N . TRP A 1 195 ? -16.120 -12.338 -3.685 1.00 96.50 195 TRP A N 1
ATOM 1561 C CA . TRP A 1 195 ? -16.547 -13.294 -2.676 1.00 96.50 195 TRP A CA 1
ATOM 1562 C C . TRP A 1 195 ? -18.031 -13.601 -2.868 1.00 96.50 195 TRP A C 1
ATOM 1564 O O . TRP A 1 195 ? -18.836 -12.706 -3.114 1.00 96.50 195 TRP A O 1
ATOM 1574 N N . LYS A 1 196 ? -18.385 -14.882 -2.836 1.00 96.06 196 LYS A N 1
ATOM 1575 C CA . LYS A 1 196 ? -19.749 -15.373 -3.020 1.00 96.06 196 LYS A CA 1
ATOM 1576 C C . LYS A 1 196 ? -20.086 -16.260 -1.834 1.00 96.06 196 LYS A C 1
ATOM 1578 O O . LYS A 1 196 ? -19.293 -17.137 -1.509 1.00 96.06 196 LYS A O 1
ATOM 1583 N N . MET A 1 197 ? -21.258 -16.044 -1.260 1.00 96.38 197 MET A N 1
ATOM 1584 C CA . MET A 1 197 ? -21.800 -16.822 -0.154 1.00 96.38 197 MET A CA 1
ATOM 1585 C C . MET A 1 197 ? -23.275 -17.124 -0.416 1.00 96.38 197 MET A C 1
ATOM 1587 O O . MET A 1 197 ? -23.966 -16.389 -1.128 1.00 96.38 197 MET A O 1
ATOM 1591 N N . ARG A 1 198 ? -23.756 -18.219 0.150 1.00 95.75 198 ARG A N 1
ATOM 1592 C CA . ARG A 1 198 ? -25.137 -18.676 0.065 1.00 95.75 198 ARG A CA 1
ATOM 1593 C C . ARG A 1 198 ? -25.686 -18.858 1.462 1.00 95.75 198 ARG A C 1
ATOM 1595 O O . ARG A 1 198 ? -25.041 -19.460 2.318 1.00 95.75 198 ARG A O 1
ATOM 1602 N N . GLY A 1 199 ? -26.877 -18.317 1.664 1.00 94.81 199 GLY A N 1
ATOM 1603 C CA . GLY A 1 199 ? -27.572 -18.332 2.937 1.00 94.81 199 GLY A CA 1
ATOM 1604 C C . GLY A 1 199 ? -28.916 -19.022 2.829 1.00 94.81 199 GLY A C 1
ATOM 1605 O O . GLY A 1 199 ? -29.556 -18.981 1.778 1.00 94.81 199 GLY A O 1
ATOM 1606 N N . ARG A 1 200 ? -29.360 -19.625 3.928 1.00 94.44 200 ARG A N 1
ATOM 1607 C CA . ARG A 1 200 ? -30.725 -20.123 4.094 1.00 94.44 200 ARG A CA 1
ATOM 1608 C C . ARG A 1 200 ? -31.305 -19.613 5.407 1.00 94.44 200 ARG A C 1
ATOM 1610 O O . ARG A 1 200 ? -30.604 -19.598 6.419 1.00 94.44 200 ARG A O 1
ATOM 1617 N N . ILE A 1 201 ? -32.583 -19.249 5.377 1.00 93.50 201 ILE A N 1
ATOM 1618 C CA . ILE A 1 201 ? -33.363 -18.920 6.572 1.00 93.50 201 ILE A CA 1
ATOM 1619 C C . ILE A 1 201 ? -33.964 -20.213 7.127 1.00 93.50 201 ILE A C 1
ATOM 1621 O O . ILE A 1 201 ? -34.647 -20.953 6.408 1.00 93.50 201 ILE A O 1
ATOM 1625 N N . ASP A 1 202 ? -33.663 -20.524 8.381 1.00 90.50 202 ASP A N 1
ATOM 1626 C CA . ASP A 1 202 ? -34.188 -21.695 9.079 1.00 90.50 202 ASP A CA 1
ATOM 1627 C C . ASP A 1 202 ? -35.536 -21.388 9.758 1.00 90.50 202 ASP A C 1
ATOM 1629 O O . ASP A 1 202 ? -35.982 -20.244 9.819 1.00 90.50 202 ASP A O 1
ATOM 1633 N N . SER A 1 203 ? -36.209 -22.413 10.283 1.00 82.62 203 SER A N 1
ATOM 1634 C CA . SER A 1 203 ? -37.536 -22.290 10.910 1.00 82.62 203 SER A CA 1
ATOM 1635 C C . SER A 1 203 ? -37.588 -21.431 12.176 1.00 82.62 203 SER A C 1
ATOM 1637 O O . SER A 1 203 ? -38.676 -21.040 12.586 1.00 82.62 203 SER A O 1
ATOM 1639 N N . ALA A 1 204 ? -36.440 -21.148 12.791 1.00 82.44 204 ALA A N 1
ATOM 1640 C CA . ALA A 1 204 ? -36.316 -20.324 13.994 1.00 82.44 204 ALA A CA 1
ATOM 1641 C C . ALA A 1 204 ? -35.855 -18.881 13.693 1.00 82.44 204 ALA A C 1
ATOM 1643 O O . ALA A 1 204 ? -35.285 -18.239 14.570 1.00 82.44 204 ALA A O 1
ATOM 1644 N N . ASP A 1 205 ? -36.016 -18.403 12.451 1.00 76.50 205 ASP A N 1
ATOM 1645 C CA . ASP A 1 205 ? -35.430 -17.149 11.933 1.00 76.50 205 ASP A CA 1
ATOM 1646 C C . ASP A 1 205 ? -33.889 -17.084 12.028 1.00 76.50 205 ASP A C 1
ATOM 1648 O O . ASP A 1 205 ? -33.266 -16.046 11.788 1.00 76.50 205 ASP A O 1
ATOM 1652 N N . GLU A 1 206 ? -33.238 -18.215 12.311 1.00 88.56 206 GLU A N 1
ATOM 1653 C CA . GLU A 1 206 ? -31.788 -18.338 12.247 1.00 88.56 206 GLU A CA 1
ATOM 1654 C C . GLU A 1 206 ? -31.316 -18.352 10.794 1.00 88.56 206 GLU A C 1
ATOM 1656 O O . GLU A 1 206 ? -31.865 -19.047 9.938 1.00 88.56 206 GLU A O 1
ATOM 1661 N N . GLN A 1 207 ? -30.244 -17.616 10.513 1.00 92.31 207 GLN A N 1
ATOM 1662 C CA . GLN A 1 207 ? -29.637 -17.585 9.188 1.00 92.31 207 GLN A CA 1
ATOM 1663 C C . GLN A 1 207 ? -28.381 -18.447 9.176 1.00 92.31 207 GLN A C 1
ATOM 1665 O O . GLN A 1 207 ? -27.455 -18.217 9.954 1.00 92.31 207 GLN A O 1
ATOM 1670 N N . ARG A 1 208 ? -28.318 -19.415 8.262 1.00 92.81 208 ARG A N 1
ATOM 1671 C CA . ARG A 1 208 ? -27.119 -20.236 8.045 1.00 92.81 208 ARG A CA 1
ATOM 1672 C C . ARG A 1 208 ? -26.456 -19.862 6.736 1.00 92.81 208 ARG A C 1
ATOM 1674 O O . ARG A 1 208 ? -27.134 -19.809 5.716 1.00 92.81 208 ARG A O 1
ATOM 1681 N N . TRP A 1 209 ? -25.141 -19.665 6.771 1.00 95.06 209 TRP A N 1
ATOM 1682 C CA . TRP A 1 209 ? -24.316 -19.266 5.630 1.00 95.06 209 TRP A CA 1
ATOM 1683 C C . TRP A 1 209 ? -23.221 -20.303 5.373 1.00 95.06 209 TRP A C 1
ATOM 1685 O O . TRP A 1 209 ? -22.653 -20.844 6.319 1.00 95.06 209 TRP A O 1
ATOM 1695 N N . ASP A 1 210 ? -22.922 -20.577 4.104 1.00 95.12 210 ASP A N 1
ATOM 1696 C CA . ASP A 1 210 ? -21.837 -21.486 3.698 1.00 95.12 210 ASP A CA 1
ATOM 1697 C C . ASP A 1 210 ? -20.430 -20.895 3.919 1.00 95.12 210 ASP A C 1
ATOM 1699 O O . ASP A 1 210 ? -19.469 -21.629 4.139 1.00 95.12 210 ASP A O 1
ATOM 1703 N N . SER A 1 211 ? -20.321 -19.566 3.891 1.00 93.00 211 SER A N 1
ATOM 1704 C CA . SER A 1 211 ? -19.112 -18.789 4.141 1.00 93.00 211 SER A CA 1
ATOM 1705 C C . SER A 1 211 ? -19.482 -17.553 4.952 1.00 93.00 211 SER A C 1
ATOM 1707 O O . SER A 1 211 ? -20.309 -16.750 4.525 1.00 93.00 211 SER A O 1
ATOM 1709 N N . THR A 1 212 ? -18.844 -17.372 6.107 1.00 93.19 212 THR A N 1
ATOM 1710 C CA . THR A 1 212 ? -19.117 -16.247 7.017 1.00 93.19 212 THR A CA 1
ATOM 1711 C C . THR A 1 212 ? -18.019 -15.196 7.025 1.00 93.19 212 THR A C 1
ATOM 1713 O O . THR A 1 212 ? -18.278 -14.064 7.417 1.00 93.19 212 THR A O 1
ATOM 1716 N N . GLU A 1 213 ? -16.814 -15.532 6.574 1.00 95.50 213 GLU A N 1
ATOM 1717 C CA . GLU A 1 213 ? -15.662 -14.633 6.590 1.00 95.50 213 GLU A CA 1
ATOM 1718 C C . GLU A 1 213 ? -14.950 -14.619 5.239 1.00 95.50 213 GLU A C 1
ATOM 1720 O O . GLU A 1 213 ? -14.889 -15.632 4.538 1.00 95.50 213 GLU A O 1
ATOM 1725 N N . ALA A 1 214 ? -14.394 -13.463 4.888 1.00 94.56 214 ALA A N 1
ATOM 1726 C CA . ALA A 1 214 ? -13.483 -13.304 3.767 1.00 94.56 214 ALA A CA 1
ATOM 1727 C C . ALA A 1 214 ? -12.432 -12.239 4.059 1.00 94.56 214 ALA A C 1
ATOM 1729 O O . ALA A 1 214 ? -12.697 -11.245 4.733 1.00 94.56 214 ALA A O 1
ATOM 1730 N N . VAL A 1 215 ? -11.252 -12.435 3.481 1.00 94.88 215 VAL A N 1
ATOM 1731 C CA . VAL A 1 215 ? -10.163 -11.461 3.492 1.00 94.88 215 VAL A CA 1
ATOM 1732 C C . VAL A 1 215 ? -9.946 -10.989 2.061 1.00 94.88 215 VAL A C 1
ATOM 1734 O O . VAL A 1 215 ? -9.734 -11.805 1.163 1.00 94.88 215 VAL A O 1
ATOM 1737 N N . LEU A 1 216 ? -10.046 -9.680 1.839 1.00 93.06 216 LEU A N 1
ATOM 1738 C CA . LEU A 1 216 ? -9.801 -9.038 0.549 1.00 93.06 216 LEU A CA 1
ATOM 1739 C C . LEU A 1 216 ? -8.594 -8.108 0.678 1.00 93.06 216 LEU A C 1
ATOM 1741 O O . LEU A 1 216 ? -8.537 -7.316 1.607 1.00 93.06 216 LEU A O 1
ATOM 1745 N N . SER A 1 217 ? -7.655 -8.127 -0.261 1.00 92.00 217 SER A N 1
ATOM 1746 C CA . SER A 1 217 ? -6.572 -7.136 -0.293 1.00 92.00 217 SER A CA 1
ATOM 1747 C C . SER A 1 217 ? -7.143 -5.729 -0.469 1.00 92.00 217 SER A C 1
ATOM 1749 O O . SER A 1 217 ? -8.072 -5.540 -1.254 1.00 92.00 217 SER A O 1
ATOM 1751 N N . ALA A 1 218 ? -6.599 -4.733 0.219 1.00 91.44 218 ALA A N 1
ATOM 1752 C CA . ALA A 1 218 ? -7.036 -3.356 0.050 1.00 91.44 218 ALA A CA 1
ATOM 1753 C C . ALA A 1 218 ? -6.613 -2.804 -1.325 1.00 91.44 218 ALA A C 1
ATOM 1755 O O . ALA A 1 218 ? -5.489 -3.001 -1.781 1.00 91.44 218 ALA A O 1
ATOM 1756 N N . LEU A 1 219 ? -7.530 -2.109 -2.000 1.00 88.81 219 LEU A N 1
ATOM 1757 C CA . LEU A 1 219 ? -7.336 -1.490 -3.312 1.00 88.81 219 LEU A CA 1
ATOM 1758 C C . LEU A 1 219 ? -7.709 0.000 -3.247 1.00 88.81 219 LEU A C 1
ATOM 1760 O O . LEU A 1 219 ? -8.667 0.408 -2.594 1.00 88.81 219 LEU A O 1
ATOM 1764 N N . LEU A 1 220 ? -6.981 0.862 -3.947 1.00 85.50 220 LEU A N 1
ATOM 1765 C CA . LEU A 1 220 ? -7.321 2.286 -3.959 1.00 85.50 220 LEU A CA 1
ATOM 1766 C C . LEU A 1 220 ? -8.312 2.619 -5.063 1.00 85.50 220 LEU A C 1
ATOM 1768 O O . LEU A 1 220 ? -8.142 2.178 -6.194 1.00 85.50 220 LEU A O 1
ATOM 1772 N N . ALA A 1 221 ? -9.296 3.456 -4.724 1.00 80.81 221 ALA A N 1
ATOM 1773 C CA . ALA A 1 221 ? -10.313 3.973 -5.643 1.00 80.81 221 ALA A CA 1
ATOM 1774 C C . ALA A 1 221 ? -11.137 2.893 -6.377 1.00 80.81 221 ALA A C 1
ATOM 1776 O O . ALA A 1 221 ? -11.807 3.190 -7.362 1.00 80.81 221 ALA A O 1
ATOM 1777 N N . GLU A 1 222 ? -11.127 1.657 -5.877 1.00 86.75 222 GLU A N 1
ATOM 1778 C CA . GLU A 1 222 ? -11.974 0.579 -6.378 1.00 86.75 222 GLU A CA 1
ATOM 1779 C C . GLU A 1 222 ? -13.290 0.548 -5.586 1.00 86.75 222 GLU A C 1
ATOM 1781 O O . GLU A 1 222 ? -13.269 0.597 -4.353 1.00 86.75 222 GLU A O 1
ATOM 1786 N N . PRO A 1 223 ? -14.450 0.471 -6.250 1.00 88.94 223 PRO A N 1
ATOM 1787 C CA . PRO A 1 223 ? -15.735 0.379 -5.570 1.00 88.94 223 PRO A CA 1
ATOM 1788 C C . PRO A 1 223 ? -15.955 -1.009 -4.950 1.00 88.94 223 PRO A C 1
ATOM 1790 O O . PRO A 1 223 ? -15.557 -2.038 -5.510 1.00 88.94 223 PRO A O 1
ATOM 1793 N N . LEU A 1 224 ? -16.649 -1.032 -3.809 1.00 91.62 224 LEU A N 1
ATOM 1794 C CA . LEU A 1 224 ? -17.189 -2.246 -3.202 1.00 91.62 224 LEU A CA 1
ATOM 1795 C C . LEU A 1 224 ? -18.679 -2.356 -3.537 1.00 91.62 224 LEU A C 1
ATOM 1797 O O . LEU A 1 224 ? -19.472 -1.486 -3.184 1.00 91.62 224 LEU A O 1
ATOM 1801 N N . TYR A 1 225 ? -19.055 -3.440 -4.206 1.00 94.12 225 TYR A N 1
ATOM 1802 C CA . TYR A 1 225 ? -20.433 -3.753 -4.566 1.00 94.12 225 TYR A CA 1
ATOM 1803 C C . TYR A 1 225 ? -20.908 -4.982 -3.806 1.00 94.12 225 TYR A C 1
ATOM 1805 O O . TYR A 1 225 ? -20.220 -6.002 -3.777 1.00 94.12 225 TYR A O 1
ATOM 1813 N N . VAL A 1 226 ? -22.121 -4.909 -3.266 1.00 93.88 226 VAL A N 1
ATOM 1814 C CA . VAL A 1 226 ? -22.820 -6.058 -2.689 1.00 93.88 226 VAL A CA 1
ATOM 1815 C C . VAL A 1 226 ? -24.082 -6.290 -3.502 1.00 93.88 226 VAL A C 1
ATOM 1817 O O . VAL A 1 226 ? -24.880 -5.376 -3.698 1.00 93.88 226 VAL A O 1
ATOM 1820 N N . ARG A 1 227 ? -24.244 -7.513 -4.000 1.00 93.31 227 ARG A N 1
ATOM 1821 C CA . ARG A 1 227 ? -25.459 -7.977 -4.666 1.00 93.31 227 ARG A CA 1
ATOM 1822 C C . ARG A 1 227 ? -26.045 -9.119 -3.849 1.00 93.31 227 ARG A C 1
ATOM 1824 O O . ARG A 1 227 ? -25.291 -10.005 -3.462 1.00 93.31 227 ARG A O 1
ATOM 1831 N N . VAL A 1 228 ? -27.350 -9.076 -3.618 1.00 89.25 228 VAL A N 1
ATOM 1832 C CA . VAL A 1 228 ? -28.150 -10.102 -2.932 1.00 89.25 228 VAL A CA 1
ATOM 1833 C C . VAL A 1 228 ? -29.140 -10.695 -3.928 1.00 89.25 228 VAL A C 1
ATOM 1835 O O . VAL A 1 228 ? -29.508 -9.952 -4.872 1.00 89.25 228 VAL A O 1
#

Organism: Petromyzon marinus (NCBI:txid7757)